Protein 3MVS (pdb70)

CATH classification: 2.60.40.60 (+1 more: 2.60.40.60)

Structure (mmCIF, N/CA/C/O backbone):
data_3MVS
#
_entry.id   3MVS
#
_cell.length_a   38.375
_cell.length_b   64.208
_cell.length_c   47.859
_cell.angle_alpha   90.00
_cell.angle_beta   110.89
_cell.angle_gamma   90.00
#
_symmetry.space_group_name_H-M   'P 1 21 1'
#
loop_
_entity.id
_entity.type
_entity.pdbx_description
1 polymer Cadherin-23
2 non-polymer 'CALCIUM ION'
3 non-polymer 1,2-ETHANEDIOL
4 water water
#
loop_
_atom_site.group_PDB
_atom_site.id
_atom_site.type_symbol
_atom_site.label_atom_id
_atom_site.label_alt_id
_atom_site.label_comp_id
_atom_site.label_asym_id
_atom_site.label_entity_id
_atom_site.label_seq_id
_atom_site.pdbx_PDB_ins_code
_atom_site.Cartn_x
_atom_site.Cartn_y
_atom_site.Cartn_z
_atom_site.occupancy
_atom_site.B_iso_or_equiv
_atom_site.auth_seq_id
_atom_site.auth_comp_id
_atom_site.auth_asym_id
_atom_site.auth_atom_id
_atom_site.pdbx_PDB_model_num
ATOM 1 N N . GLN A 1 1 ? -64.929 35.092 45.292 1.00 22.01 1 GLN A N 1
ATOM 2 C CA . GLN A 1 1 ? -64.169 34.602 44.107 1.00 21.33 1 GLN A CA 1
ATOM 3 C C . GLN A 1 1 ? -63.321 33.391 44.472 1.00 20.12 1 GLN A C 1
ATOM 4 O O . GLN A 1 1 ? -62.413 33.470 45.321 1.00 21.75 1 GLN A O 1
ATOM 10 N N . VAL A 1 2 ? -63.641 32.265 43.835 1.00 18.26 2 VAL A N 1
ATOM 11 C CA A VAL A 1 2 ? -62.839 31.076 44.067 0.50 16.99 2 VAL A CA 1
ATOM 12 C CA B VAL A 1 2 ? -62.893 31.011 43.928 0.50 17.07 2 VAL A CA 1
ATOM 13 C C . VAL A 1 2 ? -61.485 31.202 43.364 1.00 15.89 2 VAL A C 1
ATOM 14 O O . VAL A 1 2 ? -61.270 32.052 42.489 1.00 16.35 2 VAL A O 1
ATOM 21 N N . ASN A 1 3 ? -60.553 30.378 43.812 1.00 13.69 3 ASN A N 1
ATOM 22 C CA . ASN A 1 3 ? -59.195 30.432 43.333 1.00 12.01 3 ASN A CA 1
ATOM 23 C C . ASN A 1 3 ? -59.047 30.262 41.831 1.00 11.33 3 ASN A C 1
ATOM 24 O O . ASN A 1 3 ? -59.712 29.427 41.227 1.00 12.49 3 ASN A O 1
ATOM 29 N N . ARG A 1 4 ? -58.166 31.069 41.253 1.00 10.65 4 ARG A N 1
ATOM 30 C CA . ARG A 1 4 ? -57.626 30.822 39.915 1.00 10.30 4 ARG A CA 1
ATOM 31 C C . ARG A 1 4 ? -56.169 30.445 40.055 1.00 9.88 4 ARG A C 1
ATOM 32 O O . ARG A 1 4 ? -55.457 31.000 40.886 1.00 9.68 4 ARG A O 1
ATOM 40 N N . LEU A 1 5 ? -55.719 29.536 39.209 1.00 10.47 5 LEU A N 1
ATOM 41 C CA . LEU A 1 5 ? -54.308 29.197 39.206 1.00 10.70 5 LEU A CA 1
ATOM 42 C C . LEU A 1 5 ? -53.460 30.295 38.570 1.00 10.06 5 LEU A C 1
ATOM 43 O O . LEU A 1 5 ? -53.935 31.093 37.766 1.00 9.92 5 LEU A O 1
ATOM 48 N N . PRO A 1 6 ? -52.186 30.348 38.940 1.00 9.35 6 PRO A N 1
ATOM 49 C CA . PRO A 1 6 ? -51.296 31.305 38.266 1.00 9.65 6 PRO A CA 1
ATOM 50 C C . PRO A 1 6 ? -51.055 30.915 36.816 1.00 9.36 6 PRO A C 1
ATOM 51 O O . PRO A 1 6 ? -51.280 29.761 36.443 1.00 9.91 6 PRO A O 1
ATOM 55 N N . PHE A 1 7 ? -50.584 31.871 36.016 1.00 9.92 7 PHE A N 1
ATOM 56 C CA . PHE A 1 7 ? -50.164 31.609 34.645 1.00 10.40 7 PHE A CA 1
ATOM 57 C C . PHE A 1 7 ? -48.798 32.248 34.407 1.00 9.00 7 PHE A C 1
ATOM 58 O O . PHE A 1 7 ? -48.518 33.328 34.930 1.00 9.88 7 PHE A O 1
ATOM 66 N N . PHE A 1 8 ? -47.983 31.599 33.582 1.00 9.95 8 PHE A N 1
ATOM 67 C CA . PHE A 1 8 ? -46.703 32.151 33.189 1.00 9.71 8 PHE A CA 1
ATOM 68 C C . PHE A 1 8 ? -46.873 33.223 32.128 1.00 10.06 8 PHE A C 1
ATOM 69 O O . PHE A 1 8 ? -47.824 33.193 31.344 1.00 11.49 8 PHE A O 1
ATOM 77 N N . THR A 1 9 ? -45.935 34.157 32.091 1.00 10.35 9 THR A N 1
ATOM 78 C CA . THR A 1 9 ? -46.014 35.224 31.112 1.00 11.12 9 THR A CA 1
ATOM 79 C C . THR A 1 9 ? -44.810 35.280 30.164 1.00 11.21 9 THR A C 1
ATOM 80 O O . THR A 1 9 ? -44.810 36.100 29.244 1.00 12.55 9 THR A O 1
ATOM 84 N N . ASN A 1 10 ? -43.787 34.446 30.368 1.00 10.40 10 ASN A N 1
ATOM 85 C CA . ASN A 1 10 ? -42.616 34.516 29.477 1.00 9.62 10 ASN A CA 1
ATOM 86 C C . ASN A 1 10 ? -42.912 34.082 28.055 1.00 9.99 10 ASN A C 1
ATOM 87 O O . ASN A 1 10 ? -43.497 33.033 27.819 1.00 10.46 10 ASN A O 1
ATOM 92 N N . HIS A 1 11 ? -42.403 34.852 27.103 1.00 10.80 11 HIS A N 1
ATOM 93 C CA . HIS A 1 11 ? -42.557 34.541 25.695 1.00 11.13 11 HIS A CA 1
ATOM 94 C C . HIS A 1 11 ? -41.976 33.185 25.308 1.00 10.03 11 HIS A C 1
ATOM 95 O O . HIS A 1 11 ? -42.513 32.509 24.414 1.00 11.01 11 HIS A O 1
ATOM 102 N N . PHE A 1 12 ? -40.902 32.770 25.976 1.00 10.37 12 PHE A N 1
ATOM 103 C CA . PHE A 1 12 ? -40.239 31.529 25.612 1.00 10.89 12 PHE A CA 1
ATOM 104 C C . PHE A 1 12 ? -41.098 30.293 25.831 1.00 10.88 12 PHE A C 1
ATOM 105 O O . PHE A 1 12 ? -40.786 29.239 25.282 1.00 12.81 12 PHE A O 1
ATOM 113 N N . PHE A 1 13 ? -42.191 30.397 26.591 1.00 10.57 13 PHE A N 1
ATOM 114 C CA . PHE A 1 13 ? -43.138 29.264 26.674 1.00 11.69 13 PHE A CA 1
ATOM 115 C C . PHE A 1 13 ? -43.869 29.011 25.366 1.00 12.08 13 PHE A C 1
ATOM 116 O O . PHE A 1 13 ? -44.519 27.967 25.238 1.00 15.31 13 PHE A O 1
ATOM 124 N N . ASP A 1 14 ? -43.791 29.949 24.422 1.00 10.16 14 ASP A N 1
ATOM 125 C CA . ASP A 1 14 ? -44.440 29.788 23.115 1.00 10.52 14 ASP A CA 1
ATOM 126 C C . ASP A 1 14 ? -43.456 29.396 22.014 1.00 10.28 14 ASP A C 1
ATOM 127 O O . ASP A 1 14 ? -43.852 28.789 21.026 1.00 11.50 14 ASP A O 1
ATOM 132 N N . THR A 1 15 ? -42.191 29.789 22.175 1.00 10.38 15 THR A N 1
ATOM 133 C CA . THR A 1 15 ? -41.174 29.641 21.143 1.00 10.55 15 THR A CA 1
ATOM 134 C C . THR A 1 15 ? -40.118 28.650 21.627 1.00 9.44 15 THR A C 1
ATOM 135 O O . THR A 1 15 ? -40.303 27.444 21.504 1.00 11.23 15 THR A O 1
ATOM 139 N N . TYR A 1 16 ? -39.037 29.165 22.197 1.00 9.88 16 TYR A N 1
ATOM 140 C CA . TYR A 1 16 ? -37.955 28.360 22.742 1.00 9.75 16 TYR A CA 1
ATOM 141 C C . TYR A 1 16 ? -37.090 29.279 23.582 1.00 9.03 16 TYR A C 1
ATOM 142 O O . TYR A 1 16 ? -37.184 30.495 23.457 1.00 10.13 16 TYR A O 1
ATOM 151 N N . LEU A 1 17 ? -36.218 28.679 24.379 1.00 10.15 17 LEU A N 1
ATOM 152 C CA . LEU A 1 17 ? -35.230 29.404 25.157 1.00 10.82 17 LEU A CA 1
ATOM 153 C C . LEU A 1 17 ? -33.835 28.978 24.679 1.00 10.70 17 LEU A C 1
ATOM 154 O O . LEU A 1 17 ? -33.477 27.805 24.791 1.00 11.49 17 LEU A O 1
ATOM 159 N N . LEU A 1 18 ? -33.082 29.926 24.124 1.00 11.35 18 LEU A N 1
ATOM 160 C CA . LEU A 1 18 ? -31.727 29.661 23.640 1.00 12.12 18 LEU A CA 1
ATOM 161 C C . LEU A 1 18 ? -30.723 30.011 24.742 1.00 11.39 18 LEU A C 1
ATOM 162 O O . LEU A 1 18 ? -30.715 31.132 25.240 1.00 13.16 18 LEU A O 1
ATOM 167 N N . ILE A 1 19 ? -29.885 29.049 25.124 1.00 10.03 19 ILE A N 1
ATOM 168 C CA . ILE A 1 19 ? -28.887 29.255 26.174 1.00 10.41 19 ILE A CA 1
ATOM 169 C C . ILE A 1 19 ? -27.523 28.899 25.607 1.00 9.88 19 ILE A C 1
ATOM 170 O O . ILE A 1 19 ? -27.319 27.765 25.163 1.00 9.52 19 ILE A O 1
ATOM 175 N N . SER A 1 20 ? -26.588 29.844 25.633 1.00 10.35 20 SER A N 1
ATOM 176 C CA . SER A 1 20 ? -25.256 29.560 25.145 1.00 10.94 20 SER A CA 1
ATOM 177 C C . SER A 1 20 ? -24.571 28.512 25.991 1.00 10.20 20 SER A C 1
ATOM 178 O O . SER A 1 20 ? -24.657 28.542 27.234 1.00 10.05 20 SER A O 1
ATOM 181 N N . GLU A 1 21 ? -23.855 27.607 25.339 1.00 9.95 21 GLU A N 1
ATOM 182 C CA . GLU A 1 21 ? -23.137 26.599 26.103 1.00 10.59 21 GLU A CA 1
ATOM 183 C C . GLU A 1 21 ? -22.010 27.168 26.960 1.00 10.93 21 GLU A C 1
ATOM 184 O O . GLU A 1 21 ? -21.525 26.468 27.838 1.00 12.48 21 GLU A O 1
ATOM 190 N N . ASP A 1 22 ? -21.570 28.395 26.700 1.00 11.63 22 ASP A N 1
ATOM 191 C CA . ASP A 1 22 ? -20.553 28.981 27.583 1.00 13.23 22 ASP A CA 1
ATOM 192 C C . ASP A 1 22 ? -21.101 29.645 28.843 1.00 13.17 22 ASP A C 1
ATOM 193 O O . ASP A 1 22 ? -20.346 30.272 29.590 1.00 14.24 22 ASP A O 1
ATOM 198 N N . THR A 1 23 ? -22.400 29.492 29.092 1.00 12.30 23 THR A N 1
ATOM 199 C CA . THR A 1 23 ? -23.004 30.000 30.315 1.00 12.10 23 THR A CA 1
ATOM 200 C C . THR A 1 23 ? -22.338 29.320 31.514 1.00 12.70 23 THR A C 1
ATOM 201 O O . THR A 1 23 ? -22.347 28.108 31.630 1.00 12.86 23 THR A O 1
ATOM 205 N N . PRO A 1 24 ? -21.747 30.111 32.421 1.00 12.66 24 PRO A N 1
ATOM 206 C CA . PRO A 1 24 ? -21.093 29.492 33.563 1.00 13.24 24 PRO A CA 1
ATOM 207 C C . PRO A 1 24 ? -22.075 28.819 34.527 1.00 12.41 24 PRO A C 1
ATOM 208 O O . PRO A 1 24 ? -23.179 29.321 34.763 1.00 12.01 24 PRO A O 1
ATOM 212 N N . VAL A 1 25 ? -21.680 27.679 35.078 1.00 12.23 25 VAL A N 1
ATOM 213 C CA . VAL A 1 25 ? -22.441 27.071 36.170 1.00 12.80 25 VAL A CA 1
ATOM 214 C C . VAL A 1 25 ? -22.568 28.092 37.300 1.00 12.09 25 VAL A C 1
ATOM 215 O O . VAL A 1 25 ? -21.621 28.825 37.611 1.00 12.81 25 VAL A O 1
ATOM 219 N N . GLY A 1 26 ? -23.756 28.151 37.887 1.00 12.06 26 GLY A N 1
ATOM 220 C CA . GLY A 1 26 ? -24.038 29.125 38.920 1.00 12.51 26 GLY A CA 1
ATOM 221 C C . GLY A 1 26 ? -24.657 30.399 38.369 1.00 12.66 26 GLY A C 1
ATOM 222 O O . GLY A 1 26 ? -25.186 31.208 39.140 1.00 14.37 26 GLY A O 1
ATOM 223 N N . SER A 1 27 ? -24.615 30.599 37.047 1.00 11.75 27 SER A N 1
ATOM 224 C CA A SER A 1 27 ? -25.199 31.808 36.488 0.50 12.66 27 SER A CA 1
ATOM 225 C CA B SER A 1 27 ? -25.211 31.769 36.372 0.50 12.15 27 SER A CA 1
ATOM 226 C C . SER A 1 27 ? -26.704 31.651 36.258 1.00 11.32 27 SER A C 1
ATOM 227 O O . SER A 1 27 ? -27.203 30.556 36.026 1.00 11.29 27 SER A O 1
ATOM 232 N N . SER A 1 28 ? -27.415 32.765 36.335 1.00 11.08 28 SER A N 1
ATOM 233 C CA . SER A 1 28 ? -28.828 32.740 36.019 1.00 11.13 28 SER A CA 1
ATOM 234 C C . SER A 1 28 ? -28.998 32.713 34.507 1.00 11.04 28 SER A C 1
ATOM 235 O O . SER A 1 28 ? -28.227 33.332 33.758 1.00 13.48 28 SER A O 1
ATOM 238 N N . VAL A 1 29 ? -30.015 31.987 34.069 1.00 10.64 29 VAL A N 1
ATOM 239 C CA A VAL A 1 29 ? -30.372 31.805 32.673 0.50 11.69 29 VAL A CA 1
ATOM 240 C CA B VAL A 1 29 ? -30.314 31.913 32.642 0.50 11.14 29 VAL A CA 1
ATOM 241 C C . VAL A 1 29 ? -31.566 32.702 32.286 1.00 11.07 29 VAL A C 1
ATOM 242 O O . VAL A 1 29 ? -31.661 33.191 31.164 1.00 13.64 29 VAL A O 1
ATOM 249 N N . THR A 1 30 ? -32.500 32.866 33.226 1.00 9.63 30 THR A N 1
ATOM 250 C CA . THR A 1 30 ? -33.692 33.674 32.998 1.00 9.45 30 THR A CA 1
ATOM 251 C C . THR A 1 30 ? -34.408 33.797 34.321 1.00 8.25 30 THR A C 1
ATOM 252 O O . THR A 1 30 ? -33.940 33.273 35.329 1.00 8.36 30 THR A O 1
ATOM 256 N N . GLN A 1 31 ? -35.539 34.484 34.313 1.00 7.89 31 GLN A N 1
ATOM 257 C CA . GLN A 1 31 ? -36.453 34.468 35.436 1.00 7.78 31 GLN A CA 1
ATOM 258 C C . GLN A 1 31 ? -37.842 34.077 34.920 1.00 7.89 31 GLN A C 1
ATOM 259 O O . GLN A 1 31 ? -38.380 34.718 34.011 1.00 7.89 31 GLN A O 1
ATOM 265 N N . LEU A 1 32 ? -38.415 33.029 35.500 1.00 7.70 32 LEU A N 1
ATOM 266 C CA . LEU A 1 32 ? -39.824 32.690 35.256 1.00 8.20 32 LEU A CA 1
ATOM 267 C C . LEU A 1 32 ? -40.687 33.792 35.824 1.00 8.52 32 LEU A C 1
ATOM 268 O O . LEU A 1 32 ? -40.443 34.271 36.936 1.00 9.05 32 LEU A O 1
ATOM 273 N N . LEU A 1 33 ? -41.690 34.188 35.053 1.00 8.58 33 LEU A N 1
ATOM 274 C CA . LEU A 1 33 ? -42.573 35.296 35.428 1.00 9.29 33 LEU A CA 1
ATOM 275 C C . LEU A 1 33 ? -43.988 34.791 35.380 1.00 9.18 33 LEU A C 1
ATOM 276 O O . LEU A 1 33 ? -44.366 34.072 34.452 1.00 9.97 33 LEU A O 1
ATOM 281 N N . ALA A 1 34 ? -44.774 35.128 36.396 1.00 9.41 34 ALA A N 1
ATOM 282 C CA . ALA A 1 34 ? -46.141 34.638 36.461 1.00 9.89 34 ALA A CA 1
ATOM 283 C C . ALA A 1 34 ? -47.047 35.659 37.119 1.00 9.58 34 ALA A C 1
ATOM 284 O O . ALA A 1 34 ? -46.588 36.510 37.865 1.00 11.65 34 ALA A O 1
ATOM 286 N N . ARG A 1 35 ? -48.339 35.526 36.834 1.00 10.33 35 ARG A N 1
ATOM 287 C CA . ARG A 1 35 ? -49.384 36.373 37.406 1.00 10.09 35 ARG A CA 1
ATOM 288 C C . ARG A 1 35 ? -50.455 35.453 38.014 1.00 10.01 35 ARG A C 1
ATOM 289 O O . ARG A 1 35 ? -50.846 34.449 37.412 1.00 10.53 35 ARG A O 1
ATOM 297 N N . ASP A 1 36 ? -50.933 35.815 39.193 1.00 9.69 36 ASP A N 1
ATOM 298 C CA . ASP A 1 36 ? -52.041 35.135 39.839 1.00 9.59 36 ASP A CA 1
ATOM 299 C C . ASP A 1 36 ? -53.088 36.192 40.133 1.00 9.70 36 ASP A C 1
ATOM 300 O O . ASP A 1 36 ? -52.837 37.135 40.876 1.00 10.18 36 ASP A O 1
ATOM 305 N N . MET A 1 37 ? -54.263 36.007 39.558 1.00 10.57 37 MET A N 1
ATOM 306 C CA . MET A 1 37 ? -55.307 37.034 39.640 1.00 11.00 37 MET A CA 1
ATOM 307 C C . MET A 1 37 ? -55.911 37.198 41.036 1.00 11.06 37 MET A C 1
ATOM 308 O O . MET A 1 37 ? -56.603 38.185 41.272 1.00 12.70 37 MET A O 1
ATOM 313 N N . ASP A 1 38 ? -55.648 36.253 41.940 1.00 10.87 38 ASP A N 1
ATOM 314 C CA . ASP A 1 38 ? -56.029 36.416 43.336 1.00 11.50 38 ASP A CA 1
ATOM 315 C C . ASP A 1 38 ? -54.937 37.148 44.136 1.00 10.34 38 ASP A C 1
ATOM 316 O O . ASP A 1 38 ? -55.085 37.363 45.336 1.00 12.01 38 ASP A O 1
ATOM 321 N N . ASN A 1 39 ? -53.817 37.484 43.480 1.00 10.66 39 ASN A N 1
ATOM 322 C CA . ASN A 1 39 ? -52.655 38.076 44.154 1.00 11.18 39 ASN A CA 1
ATOM 323 C C . ASN A 1 39 ? -52.003 37.157 45.181 1.00 10.93 39 ASN A C 1
ATOM 324 O O . ASN A 1 39 ? -51.388 37.623 46.151 1.00 12.20 39 ASN A O 1
ATOM 329 N N . ASP A 1 40 ? -52.123 35.850 44.957 1.00 10.62 40 ASP A N 1
ATOM 330 C CA . ASP A 1 40 ? -51.538 34.883 45.859 1.00 9.98 40 ASP A CA 1
ATOM 331 C C . ASP A 1 40 ? -50.019 34.907 45.768 1.00 9.64 40 ASP A C 1
ATOM 332 O O . ASP A 1 40 ? -49.465 35.038 44.678 1.00 10.41 40 ASP A O 1
ATOM 337 N N . PRO A 1 41 ? -49.334 34.650 46.891 1.00 10.30 41 PRO A N 1
ATOM 338 C CA . PRO A 1 41 ? -47.900 34.349 46.833 1.00 10.53 41 PRO A CA 1
ATOM 339 C C . PRO A 1 41 ? -47.640 33.063 46.043 1.00 9.00 41 PRO A C 1
ATOM 340 O O . PRO A 1 41 ? -48.414 32.102 46.103 1.00 10.04 41 PRO A O 1
ATOM 344 N N . LEU A 1 42 ? -46.538 33.071 45.308 1.00 8.70 42 LEU A N 1
ATOM 345 C CA . LEU A 1 42 ? -46.240 32.010 44.347 1.00 8.53 42 LEU A CA 1
ATOM 346 C C . LEU A 1 42 ? -44.987 31.248 44.693 1.00 7.91 42 LEU A C 1
ATOM 347 O O . LEU A 1 42 ? -44.078 31.781 45.341 1.00 9.57 42 LEU A O 1
ATOM 352 N N . VAL A 1 43 ? -44.931 30.001 44.247 1.00 7.32 43 VAL A N 1
ATOM 353 C CA . VAL A 1 43 ? -43.741 29.162 44.382 1.00 7.54 43 VAL A CA 1
ATOM 354 C C . VAL A 1 43 ? -43.420 28.639 42.992 1.00 6.67 43 VAL A C 1
ATOM 355 O O . VAL A 1 43 ? -44.295 28.077 42.319 1.00 7.05 43 VAL A O 1
ATOM 359 N N . PHE A 1 44 ? -42.168 28.800 42.569 1.00 7.04 44 PHE A N 1
ATOM 360 C CA . PHE A 1 44 ? -41.723 28.357 41.234 1.00 7.24 44 PHE A CA 1
ATOM 361 C C . PHE A 1 44 ? -40.862 27.120 41.357 1.00 7.34 44 PHE A C 1
ATOM 362 O O . PHE A 1 44 ? -40.126 26.963 42.338 1.00 7.88 44 PHE A O 1
ATOM 370 N N . GLY A 1 45 ? -40.901 26.272 40.331 1.00 7.58 45 GLY A N 1
ATOM 371 C CA . GLY A 1 45 ? -40.105 25.058 40.361 1.00 7.97 45 GLY A CA 1
ATOM 372 C C . GLY A 1 45 ? -39.796 24.503 38.987 1.00 7.86 45 GLY A C 1
ATOM 373 O O . GLY A 1 45 ? -40.111 25.115 37.951 1.00 8.60 45 GLY A O 1
ATOM 374 N N . VAL A 1 46 ? -39.127 23.362 38.989 1.00 9.90 46 VAL A N 1
ATOM 375 C CA . VAL A 1 46 ? -38.796 22.672 37.759 1.00 11.13 46 VAL A CA 1
ATOM 376 C C . VAL A 1 46 ? -39.236 21.230 37.917 1.00 12.54 46 VAL A C 1
ATOM 377 O O . VAL A 1 46 ? -39.024 20.619 38.970 1.00 13.52 46 VAL A O 1
ATOM 381 N N . SER A 1 47 ? -39.854 20.677 36.874 1.00 14.01 47 SER A N 1
ATOM 382 C CA . SER A 1 47 ? -40.521 19.378 36.969 1.00 16.14 47 SER A CA 1
ATOM 383 C C . SER A 1 47 ? -39.836 18.456 35.992 1.00 17.60 47 SER A C 1
ATOM 384 O O . SER A 1 47 ? -39.767 18.740 34.792 1.00 18.25 47 SER A O 1
ATOM 387 N N . GLY A 1 48 ? -39.298 17.356 36.512 1.00 18.92 48 GLY A N 1
ATOM 388 C CA . GLY A 1 48 ? -38.664 16.341 35.668 1.00 21.30 48 GLY A CA 1
ATOM 389 C C . GLY A 1 48 ? -37.212 16.119 36.036 1.00 22.58 48 GLY A C 1
ATOM 390 O O . GLY A 1 48 ? -36.502 17.064 36.386 1.00 22.78 48 GLY A O 1
ATOM 391 N N . GLU A 1 49 ? -36.778 14.863 35.931 1.00 24.25 49 GLU A N 1
ATOM 392 C CA . GLU A 1 49 ? -35.476 14.399 36.428 1.00 25.48 49 GLU A CA 1
ATOM 393 C C . GLU A 1 49 ? -34.272 15.041 35.743 1.00 25.58 49 GLU A C 1
ATOM 394 O O . GLU A 1 49 ? -33.399 15.617 36.413 1.00 26.36 49 GLU A O 1
ATOM 397 N N . GLU A 1 50 ? -34.239 14.944 34.415 1.00 25.85 50 GLU A N 1
ATOM 398 C CA . GLU A 1 50 ? -33.137 15.458 33.616 1.00 25.28 50 GLU A CA 1
ATOM 399 C C . GLU A 1 50 ? -33.062 16.975 33.726 1.00 24.58 50 GLU A C 1
ATOM 400 O O . GLU A 1 50 ? -31.979 17.537 33.914 1.00 25.52 50 GLU A O 1
ATOM 402 N N . ALA A 1 51 ? -34.224 17.625 33.619 1.00 23.34 51 ALA A N 1
ATOM 403 C CA . ALA A 1 51 ? -34.343 19.083 33.731 1.00 21.79 51 ALA A CA 1
ATOM 404 C C . ALA A 1 51 ? -33.795 19.598 35.053 1.00 20.86 51 ALA A C 1
ATOM 405 O O . ALA A 1 51 ? -33.127 20.641 35.116 1.00 19.95 51 ALA A O 1
ATOM 407 N N . SER A 1 52 ? -34.089 18.867 36.122 1.00 20.49 52 SER A N 1
ATOM 408 C CA . SER A 1 52 ? -33.651 19.262 37.450 1.00 21.47 52 SER A CA 1
ATOM 409 C C . SER A 1 52 ? -32.151 19.045 37.662 1.00 21.13 52 SER A C 1
ATOM 410 O O . SER A 1 52 ? -31.546 19.685 38.531 1.00 21.97 52 SER A O 1
ATOM 413 N N . ARG A 1 53 ? -31.564 18.168 36.856 1.00 21.07 53 ARG A N 1
ATOM 414 C CA . ARG A 1 53 ? -30.125 17.959 36.859 1.00 20.55 53 ARG A CA 1
ATOM 415 C C . ARG A 1 53 ? -29.394 19.186 36.304 1.00 18.80 53 ARG A C 1
ATOM 416 O O . ARG A 1 53 ? -28.316 19.529 36.788 1.00 19.00 53 ARG A O 1
ATOM 419 N N . PHE A 1 54 ? -29.987 19.863 35.321 1.00 17.39 54 PHE A N 1
ATOM 420 C CA . PHE A 1 54 ? -29.325 21.021 34.720 1.00 15.79 54 PHE A CA 1
ATOM 421 C C . PHE A 1 54 ? -29.743 22.374 35.272 1.00 13.67 54 PHE A C 1
ATOM 422 O O . PHE A 1 54 ? -28.938 23.316 35.275 1.00 13.07 54 PHE A O 1
ATOM 430 N N . PHE A 1 55 ? -30.986 22.468 35.744 1.00 12.05 55 PHE A N 1
ATOM 431 C CA . PHE A 1 55 ? -31.532 23.740 36.185 1.00 11.91 55 PHE A CA 1
ATOM 432 C C . PHE A 1 55 ? -32.029 23.660 37.593 1.00 11.77 55 PHE A C 1
ATOM 433 O O . PHE A 1 55 ? -32.670 22.676 37.986 1.00 13.90 55 PHE A O 1
ATOM 441 N N . ALA A 1 56 ? -31.732 24.720 38.337 1.00 11.69 56 ALA A N 1
ATOM 442 C CA . ALA A 1 56 ? -32.320 24.973 39.642 1.00 11.94 56 ALA A CA 1
ATOM 443 C C . ALA A 1 56 ? -33.218 26.189 39.514 1.00 11.04 56 ALA A C 1
ATOM 444 O O . ALA A 1 56 ? -32.951 27.096 38.718 1.00 12.48 56 ALA A O 1
ATOM 446 N N . VAL A 1 57 ? -34.290 26.211 40.287 1.00 9.50 57 VAL A N 1
ATOM 447 C CA . VAL A 1 57 ? -35.186 27.351 40.272 1.00 9.00 57 VAL A CA 1
ATOM 448 C C . VAL A 1 57 ? -35.345 27.879 41.685 1.00 8.66 57 VAL A C 1
ATOM 449 O O . VAL A 1 57 ? -35.666 27.112 42.602 1.00 9.29 57 VAL A O 1
ATOM 453 N N . GLU A 1 58 ? -35.095 29.168 41.878 1.00 8.63 58 GLU A N 1
ATOM 454 C CA . GLU A 1 58 ? -35.313 29.794 43.172 1.00 9.51 58 GLU A CA 1
ATOM 455 C C . GLU A 1 58 ? -36.813 29.794 43.444 1.00 8.33 58 GLU A C 1
ATOM 456 O O . GLU A 1 58 ? -37.573 30.400 42.690 1.00 9.11 58 GLU A O 1
ATOM 462 N N . PRO A 1 59 ? -37.263 29.144 44.528 1.00 8.06 59 PRO A N 1
ATOM 463 C CA . PRO A 1 59 ? -38.716 28.981 44.660 1.00 8.76 59 PRO A CA 1
ATOM 464 C C . PRO A 1 59 ? -39.500 30.277 44.830 1.00 7.89 59 PRO A C 1
ATOM 465 O O . PRO A 1 59 ? -40.629 30.394 44.342 1.00 8.57 59 PRO A O 1
ATOM 469 N N . ASP A 1 60 ? -38.909 31.239 45.509 1.00 8.08 60 ASP A N 1
ATOM 470 C CA A ASP A 1 60 ? -39.554 32.507 45.821 0.50 8.60 60 ASP A CA 1
ATOM 471 C CA B ASP A 1 60 ? -39.609 32.481 45.791 0.50 8.27 60 ASP A CA 1
ATOM 472 C C . ASP A 1 60 ? -39.564 33.538 44.686 1.00 8.05 60 ASP A C 1
ATOM 473 O O . ASP A 1 60 ? -40.281 34.545 44.755 1.00 9.09 60 ASP A O 1
ATOM 482 N N . THR A 1 61 ? -38.734 33.311 43.669 1.00 8.05 61 THR A N 1
ATOM 483 C CA A THR A 1 61 ? -38.589 34.297 42.591 0.50 7.54 61 THR A CA 1
ATOM 484 C CA B THR A 1 61 ? -38.534 34.293 42.627 0.50 9.16 61 THR A CA 1
ATOM 485 C C . THR A 1 61 ? -38.751 33.758 41.196 1.00 7.91 61 THR A C 1
ATOM 486 O O . THR A 1 61 ? -39.105 34.508 40.296 1.00 8.96 61 THR A O 1
ATOM 493 N N . GLY A 1 62 ? -38.489 32.478 40.982 1.00 7.28 62 GLY A N 1
ATOM 494 C CA . GLY A 1 62 ? -38.497 31.969 39.614 1.00 7.93 62 GLY A CA 1
ATOM 495 C C . GLY A 1 62 ? -37.203 32.166 38.852 1.00 6.95 62 GLY A C 1
ATOM 496 O O . GLY A 1 62 ? -37.146 31.817 37.679 1.00 7.86 62 GLY A O 1
ATOM 497 N N . VAL A 1 63 ? -36.161 32.707 39.489 1.00 7.30 63 VAL A N 1
ATOM 498 C CA . VAL A 1 63 ? -34.871 32.781 38.806 1.00 7.76 63 VAL A CA 1
ATOM 499 C C . VAL A 1 63 ? -34.368 31.355 38.566 1.00 7.52 63 VAL A C 1
ATOM 500 O O . VAL A 1 63 ? -34.379 30.519 39.462 1.00 7.87 63 VAL A O 1
ATOM 504 N N . VAL A 1 64 ? -33.953 31.102 37.334 1.00 8.11 64 VAL A N 1
ATOM 505 C CA . VAL A 1 64 ? -33.478 29.800 36.890 1.00 8.85 64 VAL A CA 1
ATOM 506 C C . VAL A 1 64 ? -31.965 29.901 36.783 1.00 9.00 64 VAL A C 1
ATOM 507 O O . VAL A 1 64 ? -31.452 30.797 36.100 1.00 9.91 64 VAL A O 1
ATOM 511 N N . TRP A 1 65 ? -31.262 28.984 37.430 1.00 10.40 65 TRP A N 1
ATOM 512 C CA . TRP A 1 65 ? -29.845 28.989 37.275 1.00 11.22 65 TRP A CA 1
ATOM 513 C C . TRP A 1 65 ? -29.285 27.639 36.917 1.00 9.87 65 TRP A C 1
ATOM 514 O O . TRP A 1 65 ? -29.923 26.592 37.076 1.00 10.71 65 TRP A O 1
ATOM 525 N N . LEU A 1 66 ? -28.103 27.711 36.326 1.00 10.06 66 LEU A N 1
ATOM 526 C CA . LEU A 1 66 ? -27.480 26.548 35.747 1.00 10.91 66 LEU A CA 1
ATOM 527 C C . LEU A 1 66 ? -26.688 25.754 36.784 1.00 11.53 66 LEU A C 1
ATOM 528 O O . LEU A 1 66 ? -25.786 26.298 37.402 1.00 12.49 66 LEU A O 1
ATOM 533 N N . ARG A 1 67 ? -27.014 24.470 36.935 1.00 12.72 67 ARG A N 1
ATOM 534 C CA . ARG A 1 67 ? -26.363 23.589 37.926 1.00 14.66 67 ARG A CA 1
ATOM 535 C C . ARG A 1 67 ? -25.189 22.781 37.382 1.00 15.03 67 ARG A C 1
ATOM 536 O O . ARG A 1 67 ? -24.322 22.343 38.148 1.00 16.66 67 ARG A O 1
ATOM 541 N N . GLN A 1 68 ? -25.219 22.503 36.083 1.00 15.97 68 GLN A N 1
ATOM 542 C CA . GLN A 1 68 ? -24.245 21.631 35.405 1.00 17.11 68 GLN A CA 1
ATOM 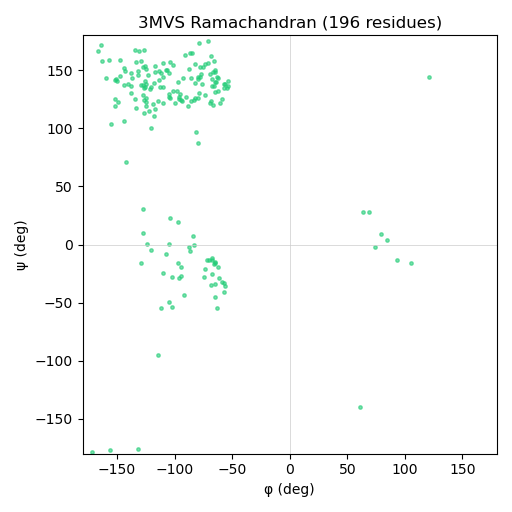543 C C . GLN A 1 68 ? -23.993 22.238 34.034 1.00 16.38 68 GLN A C 1
ATOM 544 O O . GLN A 1 68 ? -24.886 22.882 33.496 1.00 14.94 68 GLN A O 1
ATOM 550 N N . PRO A 1 69 ? -22.782 22.072 33.466 1.00 16.63 69 PRO A N 1
ATOM 551 C CA . PRO A 1 69 ? -22.493 22.684 32.171 1.00 16.66 69 PRO A CA 1
ATOM 552 C C . PRO A 1 69 ? -23.380 22.157 31.066 1.00 15.28 69 PRO A C 1
ATOM 553 O O . PRO A 1 69 ? -23.714 20.962 31.028 1.00 16.32 69 PRO A O 1
ATOM 557 N N . LEU A 1 70 ? -23.750 23.050 30.166 1.00 14.12 70 LEU A N 1
ATOM 558 C CA . LEU A 1 70 ? -24.368 22.642 28.915 1.00 13.93 70 LEU A CA 1
ATOM 559 C C . LEU A 1 70 ? -23.252 22.368 27.931 1.00 14.19 70 LEU A C 1
ATOM 560 O O . LEU A 1 70 ? -22.167 22.937 28.046 1.00 15.97 70 LEU A O 1
ATOM 565 N N . ASP A 1 71 ? -23.493 21.472 26.988 1.00 13.16 71 ASP A N 1
ATOM 566 C CA . ASP A 1 71 ? -22.470 21.160 25.998 1.00 13.41 71 ASP A CA 1
ATOM 567 C C . ASP A 1 71 ? -23.158 20.901 24.690 1.00 12.50 71 ASP A C 1
ATOM 568 O O . ASP A 1 71 ? -23.784 19.860 24.513 1.00 13.34 71 ASP A O 1
ATOM 573 N N . ARG A 1 72 ? -23.041 21.852 23.769 1.00 11.84 72 ARG A N 1
ATOM 574 C CA . ARG A 1 72 ? -23.662 21.741 22.455 1.00 12.18 72 ARG A CA 1
ATOM 575 C C . ARG A 1 72 ? -23.208 20.487 21.720 1.00 12.30 72 ARG A C 1
ATOM 576 O O . ARG A 1 72 ? -23.983 19.870 20.984 1.00 13.52 72 ARG A O 1
ATOM 584 N N . GLU A 1 73 ? -21.960 20.103 21.956 1.00 12.68 73 GLU A N 1
ATOM 585 C CA . GLU A 1 73 ? -21.371 18.914 21.314 1.00 13.82 73 GLU A CA 1
ATOM 586 C C . GLU A 1 73 ? -21.914 17.580 21.835 1.00 14.57 73 GLU A C 1
ATOM 587 O O . GLU A 1 73 ? -21.662 16.532 21.227 1.00 16.85 73 GLU A O 1
ATOM 593 N N . THR A 1 74 ? -22.628 17.610 22.961 1.00 15.32 74 THR A N 1
ATOM 594 C CA . THR A 1 74 ? -23.238 16.406 23.546 1.00 16.54 74 THR A CA 1
ATOM 595 C C . THR A 1 74 ? -24.743 16.390 23.300 1.00 15.59 74 THR A C 1
ATOM 596 O O . THR A 1 74 ? -25.291 15.380 22.847 1.00 16.48 74 THR A O 1
ATOM 600 N N . LYS A 1 75 ? -25.408 17.503 23.603 1.00 15.51 75 LYS A N 1
ATOM 601 C CA . LYS A 1 75 ? -26.851 17.586 23.458 1.00 15.46 75 LYS A CA 1
ATOM 602 C C . LYS A 1 75 ? -27.209 19.035 23.193 1.00 14.38 75 LYS A C 1
ATOM 603 O O . LYS A 1 75 ? -26.931 19.911 24.013 1.00 15.38 75 LYS A O 1
ATOM 606 N N . SER A 1 76 ? -27.823 19.299 22.046 1.00 13.62 76 SER A N 1
ATOM 607 C CA . SER A 1 76 ? -28.066 20.678 21.631 1.00 14.22 76 SER A CA 1
ATOM 608 C C . SER A 1 76 ? -29.522 21.123 21.719 1.00 13.56 76 SER A C 1
ATOM 609 O O . SER A 1 76 ? -29.809 22.292 21.502 1.00 13.40 76 SER A O 1
ATOM 612 N N . GLU A 1 77 ? -30.436 20.200 22.000 1.00 14.02 77 GLU A N 1
ATOM 613 C CA . GLU A 1 77 ? -31.829 20.573 22.194 1.00 15.09 77 GLU A CA 1
ATOM 614 C C . GLU A 1 77 ? -32.468 19.588 23.136 1.00 14.27 77 GLU A C 1
ATOM 615 O O . GLU A 1 77 ? -32.172 18.388 23.080 1.00 15.19 77 GLU A O 1
ATOM 621 N N . PHE A 1 78 ? -33.345 20.091 24.003 1.00 13.78 78 PHE A N 1
ATOM 622 C CA . PHE A 1 78 ? -34.119 19.230 24.887 1.00 13.50 78 PHE A CA 1
ATOM 623 C C . PHE A 1 78 ? -35.288 20.010 25.447 1.00 12.96 78 PHE A C 1
ATOM 624 O O . PHE A 1 78 ? -35.385 21.206 25.251 1.00 13.48 78 PHE A O 1
ATOM 632 N N . THR A 1 79 ? -36.181 19.324 26.137 1.00 13.54 79 THR A N 1
ATOM 633 C CA A THR A 1 79 ? -37.364 19.939 26.706 0.50 13.57 79 THR A CA 1
ATOM 634 C CA B THR A 1 79 ? -37.349 19.975 26.704 0.50 13.75 79 THR A CA 1
ATOM 635 C C . THR A 1 79 ? -37.266 19.908 28.223 1.00 13.35 79 THR A C 1
ATOM 636 O O . THR A 1 79 ? -36.704 18.964 28.794 1.00 14.07 79 THR A O 1
ATOM 643 N N . VAL A 1 80 ? -37.789 20.939 28.868 1.00 12.73 80 VAL A N 1
ATOM 644 C CA . VAL A 1 80 ? -37.931 20.924 30.311 1.00 12.90 80 VAL A CA 1
ATOM 645 C C . VAL A 1 80 ? -39.369 21.355 30.633 1.00 11.78 80 VAL A C 1
ATOM 646 O O . VAL A 1 80 ? -40.097 21.839 29.771 1.00 13.31 80 VAL A O 1
ATOM 650 N N . GLU A 1 81 ? -39.784 21.144 31.865 1.00 10.69 81 GLU A N 1
ATOM 651 C CA . GLU A 1 81 ? -41.045 21.687 32.356 1.00 11.49 81 GLU A CA 1
ATOM 652 C C . GLU A 1 81 ? -40.761 22.565 33.560 1.00 10.46 81 GLU A C 1
ATOM 653 O O . GLU A 1 81 ? -39.974 22.182 34.439 1.00 12.79 81 GLU A O 1
ATOM 659 N N . PHE A 1 82 ? -41.373 23.738 33.572 1.00 9.56 82 PHE A N 1
ATOM 660 C CA . PHE A 1 82 ? -41.328 24.612 34.733 1.00 8.61 82 PHE A CA 1
ATOM 661 C C . PHE A 1 82 ? -42.692 24.657 35.387 1.00 8.64 82 PHE A C 1
ATOM 662 O O . PHE A 1 82 ? -43.715 24.417 34.738 1.00 9.47 82 PHE A O 1
ATOM 670 N N . SER A 1 83 ? -42.701 24.977 36.677 1.00 8.59 83 SER A N 1
ATOM 671 C CA . SER A 1 83 ? -43.918 24.993 37.460 1.00 8.82 83 SER A CA 1
ATOM 672 C C . SER A 1 83 ? -44.123 26.299 38.197 1.00 7.67 83 SER A C 1
ATOM 673 O O . SER A 1 83 ? -43.168 27.002 38.563 1.00 7.72 83 SER A O 1
ATOM 676 N N . VAL A 1 84 ? -45.393 26.611 38.438 1.00 7.84 84 VAL A N 1
ATOM 677 C CA . VAL A 1 84 ? -45.729 27.690 39.345 1.00 7.79 84 VAL A CA 1
ATOM 678 C C . VAL A 1 84 ? -46.988 27.321 40.118 1.00 7.32 84 VAL A C 1
ATOM 679 O O . VAL A 1 84 ? -47.930 26.727 39.570 1.00 7.94 84 VAL A O 1
ATOM 683 N N . SER A 1 85 ? -46.964 27.614 41.414 1.00 6.93 85 SER A N 1
ATOM 684 C CA . SER A 1 85 ? -48.050 27.277 42.324 1.00 7.50 85 SER A CA 1
ATOM 685 C C . SER A 1 85 ? -48.421 28.488 43.155 1.00 7.01 85 SER A C 1
ATOM 686 O O . SER A 1 85 ? -47.571 29.306 43.491 1.00 7.89 85 SER A O 1
ATOM 689 N N . ASP A 1 86 ? -49.695 28.562 43.520 1.00 7.40 86 ASP A N 1
ATOM 690 C CA . ASP A 1 86 ? -50.196 29.559 44.456 1.00 7.49 86 ASP A CA 1
ATOM 691 C C . ASP A 1 86 ? -50.469 28.992 45.850 1.00 7.21 86 ASP A C 1
ATOM 692 O O . ASP A 1 86 ? -51.278 29.543 46.600 1.00 8.15 86 ASP A O 1
ATOM 697 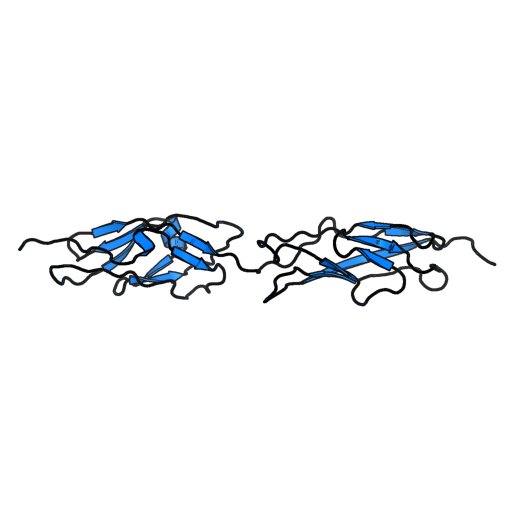N N . HIS A 1 87 ? -49.817 27.872 46.171 1.00 7.49 87 HIS A N 1
ATOM 698 C CA . HIS A 1 87 ? -50.013 27.123 47.447 1.00 7.48 87 HIS A CA 1
ATOM 699 C C . HIS A 1 87 ? -51.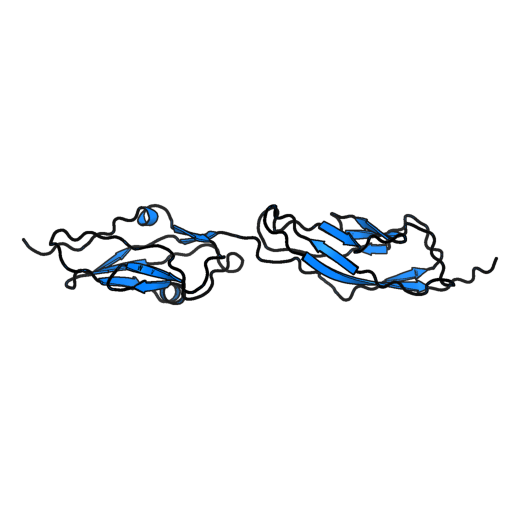313 26.334 47.521 1.00 7.58 87 HIS A C 1
ATOM 700 O O . HIS A 1 87 ? -51.546 25.628 48.488 1.00 8.06 87 HIS A O 1
ATOM 707 N N . GLN A 1 88 ? -52.128 26.428 46.486 1.00 8.21 88 GLN A N 1
ATOM 708 C CA . GLN A 1 88 ? -53.385 25.682 46.388 1.00 7.86 88 GLN A CA 1
ATOM 709 C C . GLN A 1 88 ? -53.299 24.633 45.292 1.00 7.63 88 GLN A C 1
ATOM 710 O O . GLN A 1 88 ? -53.547 23.450 45.536 1.00 9.31 88 GLN A O 1
ATOM 716 N N . GLY A 1 89 ? -52.946 25.076 44.085 1.00 8.88 89 GLY A N 1
ATOM 717 C CA . GLY A 1 89 ? -52.683 24.192 42.964 1.00 9.07 89 GLY A CA 1
ATOM 718 C C . GLY A 1 89 ? -51.389 24.561 42.292 1.00 8.77 89 GLY A C 1
ATOM 719 O O . GLY A 1 89 ? -50.669 25.459 42.729 1.00 9.20 89 GLY 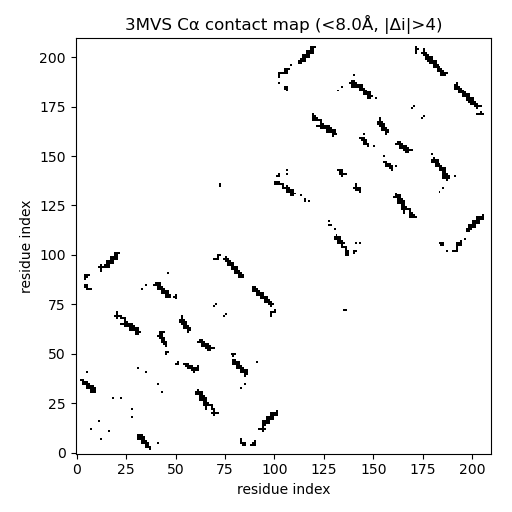A O 1
ATOM 720 N N . VAL A 1 90 ? -51.103 23.859 41.206 1.00 9.12 90 VAL A N 1
ATOM 721 C CA . VAL A 1 90 ? -49.838 24.019 40.508 1.00 9.16 90 VAL A CA 1
ATOM 722 C C . VAL A 1 90 ? -50.053 23.736 39.041 1.00 9.36 90 VAL A C 1
ATOM 723 O O . VAL A 1 90 ? -50.818 22.850 38.679 1.00 10.62 90 VAL A O 1
ATOM 727 N N . ILE A 1 91 ? -49.398 24.527 38.198 1.00 9.00 91 ILE A N 1
ATOM 728 C CA . ILE A 1 91 ? -49.339 24.265 36.765 1.00 10.28 91 ILE A CA 1
ATOM 729 C C . ILE A 1 91 ? -47.912 23.925 36.370 1.00 9.38 91 ILE A C 1
ATOM 730 O O . ILE A 1 91 ? -46.946 24.410 36.986 1.00 9.44 91 ILE A O 1
ATOM 735 N N . THR A 1 92 ? -47.790 23.090 35.339 1.00 10.03 92 THR A N 1
ATOM 736 C CA . THR A 1 92 ? -46.485 22.825 34.734 1.00 11.24 92 THR A CA 1
ATOM 737 C C . THR A 1 92 ? -46.581 23.095 33.244 1.00 11.03 92 THR A C 1
ATOM 738 O O . THR A 1 92 ? -47.599 22.766 32.637 1.00 12.05 92 THR A O 1
ATOM 742 N N . ARG A 1 93 ? -45.546 23.687 32.654 1.00 10.33 93 ARG A N 1
ATOM 743 C CA . ARG A 1 93 ? -45.550 24.046 31.228 1.00 10.38 93 ARG A CA 1
ATOM 744 C C . ARG A 1 93 ? -44.189 23.770 30.633 1.00 10.49 93 ARG A C 1
ATOM 745 O O . ARG A 1 93 ? -43.152 24.018 31.249 1.00 10.17 93 ARG A O 1
ATOM 753 N N . LYS A 1 94 ? -44.212 23.202 29.427 1.00 10.78 94 LYS A N 1
ATOM 754 C CA . LYS A 1 94 ? -42.994 22.842 28.721 1.00 11.35 94 LYS A CA 1
ATOM 755 C C . LYS A 1 94 ? -42.306 24.004 28.025 1.00 10.99 94 LYS A C 1
ATOM 756 O O . LYS A 1 94 ? -42.949 24.927 27.505 1.00 12.60 94 LYS A O 1
ATOM 759 N N . VAL A 1 95 ? -40.978 23.952 28.039 1.00 10.63 95 VAL A N 1
ATOM 760 C CA A VAL A 1 95 ? -40.115 24.886 27.308 0.25 9.65 95 VAL A CA 1
ATOM 761 C CA B VAL A 1 95 ? -40.184 24.866 27.225 0.25 10.24 95 VAL A CA 1
ATOM 762 C CA C VAL A 1 95 ? -40.174 24.868 27.246 0.50 10.70 95 VAL A CA 1
ATOM 763 C C . VAL A 1 95 ? -39.154 24.083 26.442 1.00 9.93 95 VAL A C 1
ATOM 764 O O . VAL A 1 95 ? -38.521 23.141 26.956 1.00 10.84 95 VAL A O 1
ATOM 774 N N . ASN A 1 96 ? -39.020 24.468 25.176 1.00 9.47 96 ASN A N 1
ATOM 775 C CA . ASN A 1 96 ? -38.006 23.913 24.297 1.00 10.06 96 ASN A CA 1
ATOM 776 C C . ASN A 1 96 ? -36.715 24.675 24.580 1.00 9.54 96 ASN A C 1
ATOM 777 O O . ASN A 1 96 ? -36.685 25.909 24.466 1.00 10.67 96 ASN A O 1
ATOM 782 N N . ILE A 1 97 ? -35.663 23.937 24.911 1.00 10.20 97 ILE A N 1
ATOM 783 C CA . ILE A 1 97 ? -34.349 24.528 25.123 1.00 10.84 97 ILE A CA 1
ATOM 784 C C . ILE A 1 97 ? -33.461 24.218 23.933 1.00 9.79 97 ILE A C 1
ATOM 785 O O . ILE A 1 97 ? -33.348 23.059 23.516 1.00 10.77 97 ILE A O 1
ATOM 790 N N . GLN A 1 98 ? -32.834 25.251 23.384 1.00 10.40 98 GLN A N 1
ATOM 791 C CA . GLN A 1 98 ? -31.741 25.020 22.451 1.00 10.21 98 GLN A CA 1
ATOM 792 C C . GLN A 1 98 ? -30.439 25.508 23.076 1.00 9.82 98 GLN A C 1
ATOM 793 O O . GLN A 1 98 ? -30.387 26.587 23.676 1.00 10.22 98 GLN A O 1
ATOM 799 N N . VAL A 1 99 ? -29.394 24.701 22.954 1.00 9.68 99 VAL A N 1
ATOM 800 C CA . VAL A 1 99 ? -28.070 25.076 23.424 1.00 10.39 99 VAL A CA 1
ATOM 801 C C . VAL A 1 99 ? -27.289 25.705 22.281 1.00 10.44 99 VAL A C 1
ATOM 802 O O . VAL A 1 99 ? -27.130 25.090 21.213 1.00 11.70 99 VAL A O 1
ATOM 806 N N . GLY A 1 100 ? -26.824 26.928 22.497 1.00 10.75 100 GLY A N 1
ATOM 807 C CA . GLY A 1 100 ? -26.089 27.661 21.473 1.00 11.06 100 GLY A CA 1
ATOM 808 C C . GLY A 1 100 ? -24.629 27.253 21.448 1.00 11.19 100 GLY A C 1
ATOM 809 O O . GLY A 1 100 ? -24.001 27.086 22.487 1.00 11.58 100 GLY A O 1
ATOM 810 N N . ASP A 1 101 ? -24.075 27.104 20.250 1.00 11.12 101 ASP A N 1
ATOM 811 C CA . ASP A 1 101 ? -22.678 26.709 20.115 1.00 11.23 101 ASP A CA 1
ATOM 812 C C . ASP A 1 101 ? -21.767 27.896 20.328 1.00 11.61 101 ASP A C 1
ATOM 813 O O . ASP A 1 101 ? -22.048 29.004 19.874 1.00 13.44 101 ASP A O 1
ATOM 818 N N . VAL A 1 102 ? -20.636 27.639 20.975 1.00 11.21 102 VAL A N 1
ATOM 819 C CA . VAL A 1 102 ? -19.500 28.574 20.918 1.00 11.75 102 VAL A CA 1
ATOM 820 C C . VAL A 1 102 ? -18.278 27.775 20.477 1.00 10.65 102 VAL A C 1
ATOM 821 O O . VAL A 1 102 ? -18.280 26.544 20.489 1.00 10.60 102 VAL A O 1
ATOM 825 N N . ASN A 1 103 ? -17.212 28.480 20.118 1.00 10.90 103 ASN A N 1
ATOM 826 C CA . ASN A 1 103 ? -15.979 27.791 19.771 1.00 11.49 103 ASN A CA 1
ATOM 827 C C . ASN A 1 103 ? -15.246 27.443 21.047 1.00 11.12 103 ASN A C 1
ATOM 828 O O . ASN A 1 103 ? -14.549 28.285 21.618 1.00 12.54 103 ASN A O 1
ATOM 833 N N . ASP A 1 104 ? -15.416 26.214 21.512 1.00 10.98 104 ASP A N 1
ATOM 834 C CA . ASP A 1 104 ? -14.833 25.772 22.780 1.00 11.20 104 ASP A CA 1
ATOM 835 C C . ASP A 1 104 ? -14.014 24.491 22.681 1.00 11.25 104 ASP A C 1
ATOM 836 O O . ASP A 1 104 ? -13.587 23.932 23.691 1.00 12.88 104 ASP A O 1
ATOM 841 N N . ASN A 1 105 ? -13.764 24.055 21.450 1.00 10.75 105 ASN A N 1
ATOM 842 C CA . ASN A 1 105 ? -12.869 22.923 21.198 1.00 10.54 105 ASN A CA 1
ATOM 843 C C . ASN A 1 105 ? -11.716 23.373 20.325 1.00 10.23 105 ASN A C 1
ATOM 844 O O . ASN A 1 105 ? -11.913 24.088 19.359 1.00 10.16 105 ASN A O 1
ATOM 849 N N . ALA A 1 106 ? -10.508 22.960 20.675 1.00 9.92 106 ALA A N 1
ATOM 850 C CA . ALA A 1 106 ? -9.378 23.074 19.760 1.00 9.91 106 ALA A CA 1
ATOM 851 C C . ALA A 1 106 ? -9.359 21.832 18.872 1.00 9.86 106 ALA A C 1
ATOM 852 O O . ALA A 1 106 ? -9.993 20.825 19.193 1.00 10.90 106 ALA A O 1
ATOM 854 N N . PRO A 1 107 ? -8.609 21.868 17.759 1.00 9.75 107 PRO A N 1
ATOM 855 C CA . PRO A 1 107 ? -8.532 20.683 16.892 1.00 10.14 107 PRO A CA 1
ATOM 856 C C . PRO A 1 107 ? -7.865 19.480 17.572 1.00 10.23 107 PRO A C 1
ATOM 857 O O . PRO A 1 107 ? -7.009 19.648 18.438 1.00 11.08 107 PRO A O 1
ATOM 861 N N . THR A 1 108 ? -8.274 18.277 17.179 1.00 10.45 108 THR A N 1
ATOM 862 C CA . THR A 1 108 ? -7.644 17.049 17.650 1.00 11.28 108 THR A CA 1
ATOM 863 C C . THR A 1 108 ? -6.986 16.366 16.465 1.00 10.94 108 THR A C 1
ATOM 864 O O . THR A 1 108 ? -7.648 16.073 15.472 1.00 11.09 108 THR A O 1
ATOM 868 N N . PHE A 1 109 ? -5.682 16.116 16.581 1.00 10.85 109 PHE A N 1
ATOM 869 C CA . PHE A 1 109 ? -4.956 15.340 15.572 1.00 11.72 109 PHE A CA 1
ATOM 870 C C . PHE A 1 109 ? -5.250 13.846 15.734 1.00 12.11 109 PHE A C 1
ATOM 871 O O . PHE A 1 109 ? -5.439 13.337 16.852 1.00 13.57 109 PHE A O 1
ATOM 879 N N . HIS A 1 110 ? -5.273 13.142 14.608 1.00 12.53 110 HIS A N 1
ATOM 880 C CA . HIS A 1 110 ? -5.565 11.710 14.583 1.00 12.76 110 HIS A CA 1
ATOM 881 C C . HIS A 1 110 ? -4.378 10.914 14.058 1.00 13.04 110 HIS A C 1
ATOM 882 O O . HIS A 1 110 ? -3.604 11.407 13.230 1.00 13.21 110 HIS A O 1
ATOM 889 N N . ASN A 1 111 ? -4.242 9.696 14.571 1.00 13.81 111 ASN A N 1
ATOM 890 C CA . ASN A 1 111 ? -3.207 8.749 14.141 1.00 14.33 111 ASN A CA 1
ATOM 891 C C . ASN A 1 111 ? -1.790 9.157 14.526 1.00 14.42 111 ASN A C 1
ATOM 892 O O . ASN A 1 111 ? -0.842 8.805 13.846 1.00 15.23 111 ASN A O 1
ATOM 897 N N . GLN A 1 112 ? -1.652 9.911 15.610 1.00 14.24 112 GLN A N 1
ATOM 898 C CA . GLN A 1 112 ? -0.343 10.144 16.204 1.00 14.82 112 GLN A CA 1
ATOM 899 C C . GLN A 1 112 ? 0.164 8.851 16.884 1.00 14.88 112 GLN A C 1
ATOM 900 O O . GLN A 1 112 ? -0.640 7.988 17.291 1.00 15.63 112 GLN A O 1
ATOM 906 N N . PRO A 1 113 ? 1.490 8.699 17.046 1.00 15.10 113 PRO A N 1
ATOM 907 C CA . PRO A 1 113 ? 2.527 9.667 16.669 1.00 14.69 113 PRO A CA 1
ATOM 908 C C . PRO A 1 113 ? 2.809 9.723 15.162 1.00 13.23 113 PRO A C 1
ATOM 909 O O . PRO A 1 113 ? 2.618 8.733 14.437 1.00 14.44 113 PRO A O 1
ATOM 913 N N . TYR A 1 114 ? 3.259 10.890 14.720 1.00 12.28 114 TYR A N 1
ATOM 914 C CA . TYR A 1 114 ? 3.596 11.123 13.332 1.00 11.47 114 TYR A CA 1
ATOM 915 C C . TYR A 1 114 ? 5.095 11.026 13.094 1.00 10.88 114 TYR A C 1
ATOM 916 O O . TYR A 1 114 ? 5.890 11.770 13.689 1.00 11.26 114 TYR A O 1
ATOM 925 N N . SER A 1 115 ? 5.475 10.112 12.207 1.00 10.95 115 SER A N 1
ATOM 926 C CA A SER A 1 115 ? 6.866 9.994 11.804 0.50 11.75 115 SER A CA 1
ATOM 927 C CA B SER A 1 115 ? 6.866 9.940 11.835 0.50 12.14 115 SER A CA 1
ATOM 928 C C . SER A 1 115 ? 6.972 9.396 10.411 1.00 11.51 115 SER A C 1
ATOM 929 O O . SER A 1 115 ? 6.113 8.631 9.974 1.00 13.03 115 SER A O 1
ATOM 934 N N . VAL A 1 116 ? 8.033 9.758 9.707 1.00 11.08 116 VAL A N 1
ATOM 935 C CA . VAL A 1 116 ? 8.264 9.264 8.359 1.00 10.45 116 VAL A CA 1
ATOM 936 C C . VAL A 1 116 ? 9.765 9.253 8.106 1.00 10.02 116 VAL A C 1
ATOM 937 O O . VAL A 1 116 ? 10.480 10.162 8.562 1.00 10.49 116 VAL A O 1
ATOM 941 N N . ARG A 1 117 ? 10.216 8.213 7.401 1.00 9.62 117 ARG A N 1
ATOM 942 C CA . ARG A 1 117 ? 11.585 8.123 6.932 1.00 9.25 117 ARG A CA 1
ATOM 943 C C . ARG A 1 117 ? 11.643 8.496 5.449 1.00 9.17 117 ARG A C 1
ATOM 944 O O . ARG A 1 117 ? 10.912 7.921 4.638 1.00 9.85 117 ARG A O 1
ATOM 952 N N . ILE A 1 118 ? 12.572 9.366 5.086 1.00 9.20 118 ILE A N 1
ATOM 953 C CA . ILE A 1 118 ? 12.784 9.721 3.676 1.00 9.49 118 ILE A CA 1
ATOM 954 C C . ILE A 1 118 ? 14.277 9.796 3.367 1.00 9.08 118 ILE A C 1
ATOM 955 O O . ILE A 1 118 ? 15.068 10.205 4.214 1.00 9.42 118 ILE A O 1
ATOM 960 N N . PRO A 1 119 ? 14.661 9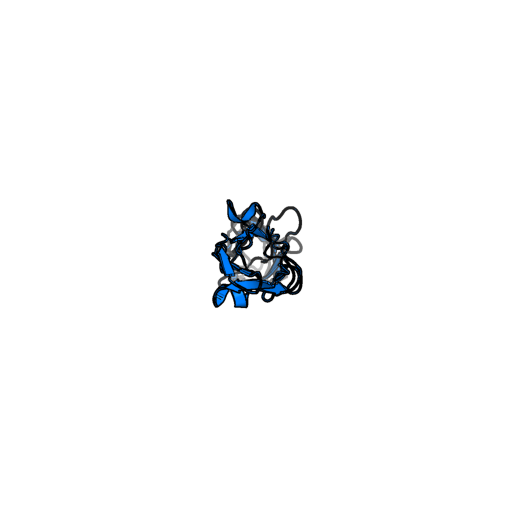.445 2.137 1.00 9.23 119 PRO A N 1
ATOM 961 C CA . PRO A 1 119 ? 16.059 9.584 1.742 1.00 9.04 119 PRO A CA 1
ATOM 962 C C . PRO A 1 119 ? 16.518 11.040 1.658 1.00 9.01 119 PRO A C 1
ATOM 963 O O . PRO A 1 119 ? 15.748 11.927 1.281 1.00 9.22 119 PRO A O 1
ATOM 967 N N . GLU A 1 120 ? 17.799 11.267 1.954 1.00 8.60 120 GLU A N 1
ATOM 968 C CA . GLU A 1 120 ? 18.347 12.622 1.795 1.00 9.56 120 GLU A CA 1
ATOM 969 C C . GLU A 1 120 ? 18.307 13.109 0.346 1.00 9.44 120 GLU A C 1
ATOM 970 O O . GLU A 1 120 ? 18.383 14.324 0.133 1.00 11.02 120 GLU A O 1
ATOM 976 N N . ASN A 1 121 ? 18.185 12.203 -0.634 1.00 10.29 121 ASN A N 1
ATOM 977 C CA . ASN A 1 121 ? 18.059 12.631 -2.031 1.00 11.45 121 ASN A CA 1
ATOM 978 C C . ASN A 1 121 ? 16.610 12.679 -2.538 1.00 11.05 121 ASN A C 1
ATOM 979 O O . ASN A 1 121 ? 16.372 12.702 -3.744 1.00 13.12 121 ASN A O 1
ATOM 984 N N . THR A 1 122 ? 15.642 12.733 -1.623 1.00 10.76 122 THR A N 1
ATOM 985 C CA . THR A 1 122 ? 14.249 12.919 -2.023 1.00 10.78 122 THR A CA 1
ATOM 986 C C . THR A 1 122 ? 14.129 14.235 -2.808 1.00 10.75 122 THR A C 1
ATOM 987 O O . THR A 1 122 ? 14.526 15.290 -2.315 1.00 11.75 122 THR A O 1
ATOM 991 N N . PRO A 1 123 ? 13.587 14.182 -4.028 1.00 11.07 123 PRO A N 1
ATOM 992 C CA . PRO A 1 123 ? 13.498 15.382 -4.842 1.00 11.95 123 PRO A CA 1
ATOM 993 C C . PRO A 1 123 ? 12.594 16.449 -4.246 1.00 11.00 123 PRO A C 1
ATOM 994 O O . PRO A 1 123 ? 11.520 16.150 -3.711 1.00 10.72 123 PRO A O 1
ATOM 998 N N . VAL A 1 124 ? 13.029 17.696 -4.351 1.00 11.51 124 VAL A N 1
ATOM 999 C CA . VAL A 1 124 ? 12.164 18.793 -4.008 1.00 11.32 124 VAL A CA 1
ATOM 1000 C C . VAL A 1 124 ? 10.861 18.670 -4.796 1.00 10.30 124 VAL A C 1
ATOM 1001 O O . VAL A 1 124 ? 10.872 18.342 -5.978 1.00 10.88 124 VAL A O 1
ATOM 1005 N N . GLY A 1 125 ? 9.750 18.896 -4.107 1.00 10.34 125 GLY A N 1
ATOM 1006 C CA . GLY A 1 125 ? 8.423 18.757 -4.673 1.00 10.96 125 GLY A CA 1
ATOM 1007 C C . GLY A 1 125 ? 7.706 17.504 -4.210 1.00 11.13 125 GLY A C 1
ATOM 1008 O O . GLY A 1 125 ? 6.489 17.405 -4.353 1.00 13.13 125 GLY A O 1
ATOM 1009 N N . THR A 1 126 ? 8.442 16.550 -3.647 1.00 10.34 126 THR A N 1
ATOM 1010 C CA . THR A 1 126 ? 7.844 15.270 -3.308 1.00 10.58 126 THR A CA 1
ATOM 1011 C C . THR A 1 126 ? 6.946 15.399 -2.079 1.00 10.21 126 THR A C 1
ATOM 1012 O O . THR A 1 126 ? 7.384 15.903 -1.047 1.00 9.78 126 THR A O 1
ATOM 1016 N N . PRO A 1 127 ? 5.688 14.917 -2.176 1.00 9.91 127 PRO A N 1
ATOM 1017 C CA . PRO A 1 127 ? 4.834 14.832 -0.978 1.00 10.82 127 PRO A CA 1
ATOM 1018 C C . PRO A 1 127 ? 5.259 13.644 -0.126 1.00 9.77 127 PRO A C 1
ATOM 1019 O O . PRO A 1 127 ? 5.527 12.573 -0.669 1.00 11.53 127 PRO A O 1
ATOM 1023 N N . ILE A 1 128 ? 5.303 13.825 1.191 1.00 9.16 128 ILE A N 1
ATOM 1024 C CA . ILE A 1 128 ? 5.876 12.819 2.087 1.00 10.13 128 ILE A CA 1
ATOM 1025 C C . ILE A 1 128 ? 4.997 12.414 3.265 1.00 9.80 128 ILE A C 1
ATOM 1026 O O . ILE A 1 128 ? 5.291 11.419 3.912 1.00 10.86 128 ILE A O 1
ATOM 1031 N N . PHE A 1 129 ? 3.961 13.193 3.576 1.00 10.02 129 PHE A N 1
ATOM 1032 C CA . PHE A 1 129 ? 3.134 12.893 4.742 1.00 10.02 129 PHE A CA 1
ATOM 1033 C C . PHE A 1 129 ? 1.833 13.640 4.624 1.00 9.92 129 PHE A C 1
ATOM 1034 O O . PHE A 1 129 ? 1.773 14.669 3.948 1.00 10.66 129 PHE A O 1
ATOM 1042 N N . ILE A 1 130 ? 0.802 13.158 5.314 1.00 10.13 130 ILE A N 1
ATOM 1043 C CA . ILE A 1 130 ? -0.457 13.877 5.425 1.00 10.78 130 ILE A CA 1
ATOM 1044 C C . ILE A 1 130 ? -0.872 13.862 6.884 1.00 10.43 130 ILE A C 1
ATOM 1045 O O . ILE A 1 130 ? -1.105 12.803 7.454 1.00 11.58 130 ILE A O 1
ATOM 1050 N N . VAL A 1 131 ? -0.953 15.037 7.498 1.00 10.69 131 VAL A N 1
ATOM 1051 C CA . VAL A 1 131 ? -1.472 15.110 8.872 1.00 11.59 131 VAL A CA 1
ATOM 1052 C C . VAL A 1 131 ? -2.976 15.191 8.820 1.00 12.25 131 VAL A C 1
ATOM 1053 O O . VAL A 1 131 ? -3.542 15.518 7.793 1.00 12.87 131 VAL A O 1
ATOM 1057 N N . ASN A 1 132 ? -3.626 14.951 9.952 1.00 12.21 132 ASN A N 1
ATOM 1058 C CA . ASN A 1 132 ? -5.068 14.993 10.001 1.00 13.02 132 ASN A CA 1
ATOM 1059 C C . ASN A 1 132 ? -5.587 15.442 11.359 1.00 11.77 132 ASN A C 1
ATOM 1060 O O . ASN A 1 132 ? -5.262 14.823 12.351 1.00 12.47 132 ASN A O 1
ATOM 1065 N N . ALA A 1 133 ? -6.383 16.508 11.374 1.00 12.03 133 ALA A N 1
ATOM 1066 C CA . ALA A 1 133 ? -7.092 16.922 12.593 1.00 12.29 133 ALA A CA 1
ATOM 1067 C C . ALA A 1 133 ? -8.537 17.219 12.270 1.00 13.15 133 ALA A C 1
ATOM 1068 O O . ALA A 1 133 ? -8.878 17.485 11.125 1.00 15.12 133 ALA A O 1
ATOM 1070 N N . THR A 1 134 ? -9.396 17.149 13.282 1.00 12.01 134 THR A N 1
ATOM 1071 C CA . THR A 1 134 ? -10.795 17.550 13.144 1.00 12.16 134 THR A CA 1
ATOM 1072 C C . THR A 1 134 ? -11.180 18.403 14.348 1.00 11.17 134 THR A C 1
ATOM 1073 O O . THR A 1 134 ? -10.471 18.449 15.355 1.00 11.35 134 THR A O 1
ATOM 1077 N N . ASP A 1 135 ? -12.323 19.056 14.237 1.00 11.35 135 ASP A N 1
ATOM 1078 C CA . ASP A 1 135 ? -12.772 19.989 15.259 1.00 10.79 135 ASP A CA 1
ATOM 1079 C C . ASP A 1 135 ? -14.302 20.005 15.228 1.00 12.33 135 ASP A C 1
ATOM 1080 O O . ASP A 1 135 ? -14.876 20.242 14.173 1.00 13.54 135 ASP A O 1
ATOM 1085 N N . PRO A 1 136 ? -14.973 19.750 16.372 1.00 12.45 136 PRO A N 1
ATOM 1086 C CA . PRO A 1 136 ? -16.427 19.521 16.352 1.00 13.05 136 PRO A CA 1
ATOM 1087 C C . PRO A 1 136 ? -17.272 20.784 16.448 1.00 12.59 136 PRO A C 1
ATOM 1088 O O . PRO A 1 136 ? -18.495 20.692 16.373 1.00 13.58 136 PRO A O 1
ATOM 1092 N N . ASP A 1 137 ? -16.668 21.952 16.659 1.00 11.98 137 ASP A N 1
ATOM 1093 C CA . ASP A 1 137 ? -17.450 23.171 16.742 1.00 11.87 137 ASP A CA 1
ATOM 1094 C C . ASP A 1 137 ? -18.095 23.481 15.409 1.00 12.17 137 ASP A C 1
ATOM 1095 O O . ASP A 1 137 ? -17.633 23.017 14.374 1.00 13.34 137 ASP A O 1
ATOM 1100 N N . LEU A 1 138 ? -19.162 24.261 15.433 1.00 12.68 138 LEU A N 1
ATOM 1101 C CA . LEU A 1 138 ? -19.893 24.548 14.215 1.00 13.58 138 LEU A CA 1
ATOM 1102 C C . LEU A 1 138 ? -19.240 25.665 13.423 1.00 13.72 138 LEU A C 1
ATOM 1103 O O . LEU A 1 138 ? -18.507 26.505 13.982 1.00 13.66 138 LEU A O 1
ATOM 1108 N N . GLY A 1 139 ? -19.483 25.672 12.119 1.00 14.15 139 GLY A N 1
ATOM 1109 C CA . GLY A 1 139 ? -19.053 26.768 11.255 1.00 13.80 139 GLY A CA 1
ATOM 1110 C C . GLY A 1 139 ? -17.546 26.956 11.242 1.00 12.93 139 GLY A C 1
ATOM 1111 O O . GLY A 1 139 ? -16.783 25.999 11.264 1.00 12.87 139 GLY A O 1
ATOM 1112 N N . ALA A 1 140 ? -17.123 28.215 11.245 1.00 13.25 140 ALA A N 1
ATOM 1113 C CA . ALA A 1 140 ? -15.701 28.544 11.119 1.00 12.50 140 ALA A CA 1
ATOM 1114 C C . ALA A 1 140 ? -14.884 27.972 12.273 1.00 11.91 140 ALA A C 1
ATOM 1115 O O . ALA A 1 140 ? -13.721 27.624 12.092 1.00 11.64 140 ALA A O 1
ATOM 1117 N N . GLY A 1 141 ? -15.507 27.826 13.443 1.00 11.60 141 GLY A N 1
ATOM 1118 C CA . GLY A 1 141 ? -14.836 27.219 14.573 1.00 12.12 141 GLY A CA 1
ATOM 1119 C C . GLY A 1 141 ? -14.523 25.748 14.414 1.00 11.03 141 GLY A C 1
ATOM 1120 O O . GLY A 1 141 ? -13.756 25.208 15.222 1.00 11.02 141 GLY A O 1
ATOM 1121 N N . GLY A 1 142 ? -15.092 25.092 13.390 1.00 11.54 142 GLY A N 1
ATOM 1122 C CA . GLY A 1 142 ? -14.788 23.690 13.100 1.00 12.11 142 GLY A CA 1
ATOM 1123 C C . GLY A 1 142 ? -13.885 23.505 11.896 1.00 11.31 142 GLY A C 1
ATOM 1124 O O . GLY A 1 142 ? -13.557 22.371 11.552 1.00 12.72 142 GLY A O 1
ATOM 1125 N N . SER A 1 143 ? -13.488 24.620 11.281 1.00 11.21 143 SER A N 1
ATOM 1126 C CA A SER A 1 143 ? -12.621 24.603 10.107 0.50 11.36 143 SER A CA 1
ATOM 1127 C CA B SER A 1 143 ? -12.622 24.606 10.104 0.50 11.84 143 SER A CA 1
ATOM 1128 C C . SER A 1 143 ? -11.172 24.772 10.535 1.00 10.83 143 SER A C 1
ATOM 1129 O O . SER A 1 143 ? -10.845 25.709 11.251 1.00 12.39 143 SER A O 1
ATOM 1134 N N . VAL A 1 144 ? -10.316 23.865 10.090 1.00 10.83 144 VAL A N 1
ATOM 1135 C CA . VAL A 1 144 ? -8.933 23.766 10.561 1.00 11.08 144 VAL A CA 1
ATOM 1136 C C . VAL A 1 144 ? -7.951 24.183 9.471 1.00 10.50 144 VAL A C 1
ATOM 1137 O O . VAL A 1 144 ? -8.082 23.763 8.313 1.00 11.40 144 VAL A O 1
ATOM 1141 N N . LEU A 1 145 ? -6.965 24.989 9.858 1.00 9.66 145 LEU A N 1
ATOM 1142 C CA . LEU A 1 145 ? -5.822 25.293 8.992 1.00 9.73 145 LEU A CA 1
ATOM 1143 C C . LEU A 1 145 ? -4.534 24.805 9.640 1.00 9.27 145 LEU A C 1
ATOM 1144 O O . LEU A 1 145 ? -4.332 24.954 10.855 1.00 10.01 145 LEU A O 1
ATOM 1149 N N . TYR A 1 146 ? -3.675 24.237 8.799 1.00 8.86 146 TYR A N 1
ATOM 1150 C CA . TYR A 1 146 ? -2.387 23.694 9.231 1.00 8.85 146 TYR A CA 1
ATOM 1151 C C . TYR A 1 146 ? -1.231 24.588 8.834 1.00 8.92 146 TYR A C 1
ATOM 1152 O O . TYR A 1 146 ? -1.233 25.172 7.754 1.00 9.38 146 TYR A O 1
ATOM 1161 N N . SER A 1 147 ? -0.200 24.603 9.665 1.00 9.10 147 SER A N 1
ATOM 1162 C CA . SER A 1 147 ? 1.058 25.262 9.333 1.00 8.99 147 SER A CA 1
ATOM 1163 C C . SER A 1 147 ? 2.182 24.663 10.166 1.00 9.00 147 SER A C 1
ATOM 1164 O O . SER A 1 147 ? 1.945 24.073 11.207 1.00 10.46 147 SER A O 1
ATOM 1167 N N . PHE A 1 148 ? 3.420 24.813 9.710 1.00 8.40 148 PHE A N 1
ATOM 1168 C CA . PHE A 1 148 ? 4.556 24.525 10.559 1.00 8.17 148 PHE A CA 1
ATOM 1169 C C . PHE A 1 148 ? 4.885 25.761 11.389 1.00 8.29 148 PHE A C 1
ATOM 1170 O O . PHE A 1 148 ? 4.791 26.897 10.923 1.00 9.03 148 PHE A O 1
ATOM 1178 N N . GLN A 1 149 ? 5.297 25.516 12.631 1.00 8.77 149 GLN A N 1
ATOM 1179 C CA . GLN A 1 149 ? 5.588 26.582 13.581 1.00 10.09 149 GLN A CA 1
ATOM 1180 C C . GLN A 1 149 ? 6.999 26.420 14.162 1.00 10.13 149 GLN A C 1
ATOM 1181 O O . GLN A 1 149 ? 7.255 25.456 14.868 1.00 11.11 149 GLN A O 1
ATOM 1187 N N . PRO A 1 150 ? 7.923 27.340 13.846 1.00 10.93 150 PRO A N 1
ATOM 1188 C CA . PRO A 1 150 ? 7.828 28.396 12.852 1.00 10.80 150 PRO A CA 1
ATOM 1189 C C . PRO A 1 150 ? 7.874 27.764 11.455 1.00 10.09 150 PRO A C 1
ATOM 1190 O O . PRO A 1 150 ? 8.051 26.553 11.322 1.00 10.18 150 PRO A O 1
ATOM 1194 N N . PRO A 1 151 ? 7.692 28.580 10.409 1.00 10.59 151 PRO A N 1
ATOM 1195 C CA . PRO A 1 151 ? 7.804 28.047 9.054 1.00 10.54 151 PRO A CA 1
ATOM 1196 C C . PRO A 1 151 ? 9.140 27.332 8.854 1.00 10.39 151 PRO A C 1
ATOM 1197 O O . PRO A 1 151 ? 10.180 27.772 9.368 1.00 11.46 151 PRO A O 1
ATOM 1201 N N . SER A 1 152 ? 9.106 26.212 8.143 1.00 10.20 152 SER A N 1
ATOM 1202 C CA . SER A 1 152 ? 10.307 25.432 7.900 1.00 10.03 152 SER A CA 1
ATOM 1203 C C . SER A 1 152 ? 10.885 25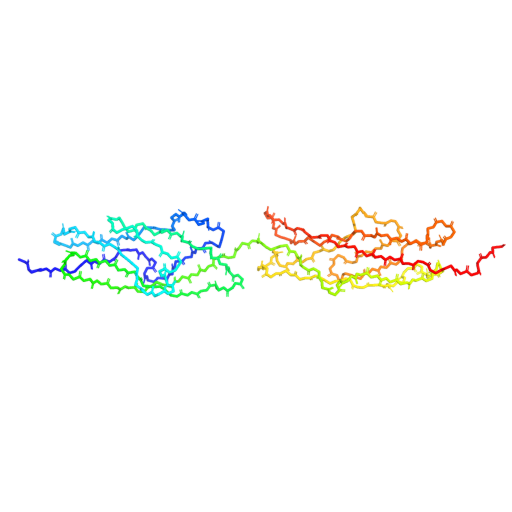.786 6.539 1.00 9.22 152 SER A C 1
ATOM 1204 O O . SER A 1 152 ? 10.133 25.897 5.560 1.00 9.57 152 SER A O 1
ATOM 1207 N N . PRO A 1 153 ? 12.224 25.895 6.438 1.00 9.90 153 PRO A N 1
ATOM 1208 C CA . PRO A 1 153 ? 12.797 26.101 5.109 1.00 9.46 153 PRO A CA 1
ATOM 1209 C C . PRO A 1 153 ? 12.984 24.806 4.331 1.00 8.23 153 PRO A C 1
ATOM 1210 O O . PRO A 1 153 ? 13.466 24.866 3.205 1.00 8.37 153 PRO A O 1
ATOM 1214 N N . PHE A 1 154 ? 12.630 23.666 4.928 1.00 7.61 154 PHE A N 1
ATOM 1215 C CA . PHE A 1 154 ? 12.775 22.365 4.264 1.00 7.68 154 PHE A CA 1
ATOM 1216 C C . PHE A 1 154 ? 11.476 21.699 3.870 1.00 6.99 154 PHE A C 1
ATOM 1217 O O . PHE A 1 154 ? 11.493 20.870 2.955 1.00 7.67 154 PHE A O 1
ATOM 1225 N N . PHE A 1 155 ? 10.381 22.036 4.543 1.00 7.18 155 PHE A N 1
ATOM 1226 C CA . PHE A 1 155 ? 9.099 21.359 4.332 1.00 7.69 155 PHE A CA 1
ATOM 1227 C C . PHE A 1 155 ? 7.972 22.364 4.312 1.00 7.02 155 PHE A C 1
ATOM 1228 O O . PHE A 1 155 ? 7.943 23.294 5.130 1.00 7.78 155 PHE A O 1
ATOM 1236 N N . ALA A 1 156 ? 7.063 22.184 3.365 1.00 7.02 156 ALA A N 1
ATOM 1237 C CA . ALA A 1 156 ? 5.821 22.935 3.275 1.00 7.26 156 ALA A CA 1
ATOM 1238 C C . ALA A 1 156 ? 4.669 22.060 3.749 1.00 6.45 156 ALA A C 1
ATOM 1239 O O . ALA A 1 156 ? 4.762 20.841 3.710 1.00 7.05 156 ALA A O 1
ATOM 1241 N N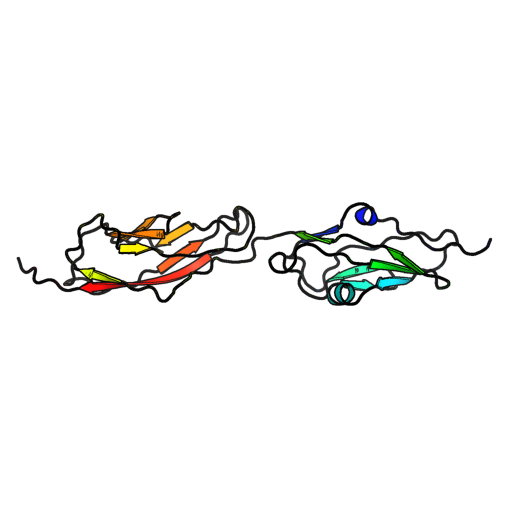 . ILE A 1 157 ? 3.583 22.695 4.180 1.00 7.17 157 ILE A N 1
ATOM 1242 C CA . ILE A 1 157 ? 2.368 21.950 4.476 1.00 7.74 157 ILE A CA 1
ATOM 1243 C C . ILE A 1 157 ? 1.178 22.721 3.950 1.00 7.11 157 ILE A C 1
ATOM 1244 O O . ILE A 1 157 ? 1.028 23.915 4.193 1.00 7.51 157 ILE A O 1
ATOM 1249 N N . ASP A 1 158 ? 0.335 22.004 3.216 1.00 7.69 158 ASP A N 1
ATOM 1250 C CA . ASP A 1 158 ? -0.867 22.622 2.649 1.00 9.06 158 ASP A CA 1
ATOM 1251 C C . ASP A 1 158 ? -1.817 22.969 3.788 1.00 8.99 158 ASP A C 1
ATOM 1252 O O . ASP A 1 158 ? -2.179 22.107 4.584 1.00 9.75 158 ASP A O 1
ATOM 1257 N N . SER A 1 159 ? -2.198 24.234 3.884 1.00 9.14 159 SER A N 1
ATOM 1258 C CA . SER A 1 159 ? -2.945 24.654 5.078 1.00 9.64 159 SER A CA 1
ATOM 1259 C C . SER A 1 159 ? -4.331 24.026 5.160 1.00 10.10 159 SER A C 1
ATOM 1260 O O . SER A 1 159 ? -4.871 23.899 6.241 1.00 10.36 159 SER A O 1
ATOM 1263 N N . ALA A 1 160 ? -4.911 23.648 4.019 1.00 10.83 160 ALA A N 1
ATOM 1264 C CA . ALA A 1 160 ? -6.222 22.982 3.999 1.00 12.09 160 ALA A CA 1
ATOM 1265 C C . ALA A 1 160 ? -6.133 21.453 4.033 1.00 13.06 160 ALA A C 1
ATOM 1266 O O . ALA A 1 160 ? -6.880 20.788 4.760 1.00 14.68 160 ALA A O 1
ATOM 1268 N N . ARG A 1 161 ? -5.206 20.900 3.253 1.00 13.64 161 ARG A N 1
ATOM 1269 C CA . ARG A 1 161 ? -5.154 19.462 3.016 1.00 14.00 161 ARG A CA 1
ATOM 1270 C C . ARG A 1 161 ? -4.207 18.721 3.945 1.00 13.43 161 ARG A C 1
ATOM 1271 O O . ARG A 1 161 ? -4.316 17.513 4.066 1.00 14.83 161 ARG A O 1
ATOM 1279 N N . GLY A 1 162 ? -3.263 19.419 4.577 1.00 11.41 162 GLY A N 1
ATOM 1280 C CA . GLY A 1 162 ? -2.361 18.754 5.496 1.00 11.33 162 GLY A CA 1
ATOM 1281 C C . GLY A 1 162 ? -1.213 17.989 4.866 1.00 9.98 162 GLY A C 1
ATOM 1282 O O . GLY A 1 162 ? -0.517 17.250 5.560 1.00 10.33 162 GLY A O 1
ATOM 1283 N N . ILE A 1 163 ? -1.028 18.155 3.552 1.00 9.54 163 ILE A N 1
ATOM 1284 C CA . ILE A 1 163 ? -0.005 17.435 2.786 1.00 9.70 163 ILE A CA 1
ATOM 1285 C C . ILE A 1 163 ? 1.334 18.147 2.950 1.00 8.27 163 ILE A C 1
ATOM 1286 O O . ILE A 1 163 ? 1.449 19.361 2.701 1.00 8.75 163 ILE A O 1
ATOM 1291 N N . VAL A 1 164 ? 2.325 17.378 3.372 1.00 8.78 164 VAL A N 1
ATOM 1292 C CA . VAL A 1 164 ? 3.688 17.880 3.600 1.00 8.50 164 VAL A CA 1
ATOM 1293 C C . VAL A 1 164 ? 4.554 17.551 2.369 1.00 7.47 164 VAL A C 1
ATOM 1294 O O . VAL A 1 164 ? 4.539 16.423 1.899 1.00 8.58 164 VAL A O 1
ATOM 1298 N N . THR A 1 165 ? 5.286 18.569 1.887 1.00 7.80 165 THR A N 1
ATOM 1299 C CA . THR A 1 165 ? 6.180 18.426 0.747 1.00 8.38 165 THR A CA 1
ATOM 1300 C C . THR A 1 165 ? 7.593 18.873 1.107 1.00 7.45 165 THR A C 1
ATOM 1301 O O . THR A 1 165 ? 7.796 19.776 1.935 1.00 8.92 165 THR A O 1
ATOM 1305 N N . VAL A 1 166 ? 8.575 18.271 0.437 1.00 8.33 166 VAL A N 1
ATOM 1306 C CA . VAL A 1 166 ? 9.984 18.727 0.534 1.00 8.21 166 VAL A CA 1
ATOM 1307 C C . VAL A 1 166 ? 10.180 19.952 -0.344 1.00 7.17 166 VAL A C 1
ATOM 1308 O O . VAL A 1 166 ? 9.797 19.943 -1.518 1.00 8.18 166 VAL A O 1
ATOM 1312 N N . ILE A 1 167 ? 10.778 21.002 0.218 1.00 7.13 167 ILE A N 1
ATOM 1313 C CA . ILE A 1 167 ? 10.952 22.259 -0.513 1.00 7.28 167 ILE A CA 1
ATOM 1314 C C . ILE A 1 167 ? 12.401 22.756 -0.599 1.00 7.08 167 ILE A C 1
ATOM 1315 O O . ILE A 1 167 ? 12.634 23.803 -1.206 1.00 7.48 167 ILE A O 1
ATOM 1320 N N . GLN A 1 168 ? 13.343 22.019 -0.023 1.00 7.20 168 GLN A N 1
ATOM 1321 C CA . GLN A 1 168 ? 14.755 22.347 -0.151 1.00 7.63 168 GLN A CA 1
ATOM 1322 C C . GLN A 1 168 ? 15.491 21.036 -0.137 1.00 7.96 168 GLN A C 1
ATOM 1323 O O . GLN A 1 168 ? 15.077 20.101 0.538 1.00 8.91 168 GLN A O 1
ATOM 1329 N N . GLU A 1 169 ? 16.575 20.940 -0.900 1.00 8.93 169 GLU A N 1
ATOM 1330 C CA . GLU A 1 169 ? 17.384 19.737 -0.876 1.00 9.67 169 GLU A CA 1
ATOM 1331 C C . GLU A 1 169 ? 17.837 19.388 0.540 1.00 9.70 169 GLU A C 1
ATOM 1332 O O . GLU A 1 169 ? 18.322 20.253 1.297 1.00 10.40 169 GLU A O 1
ATOM 1338 N N . LEU A 1 170 ? 17.706 18.103 0.883 1.00 9.32 170 LEU A N 1
ATOM 1339 C CA . LEU A 1 170 ? 18.098 17.601 2.203 1.00 9.41 170 LEU A CA 1
ATOM 1340 C C . LEU A 1 170 ? 19.546 17.141 2.187 1.00 9.57 170 LEU A C 1
ATOM 1341 O O . LEU A 1 170 ? 20.133 16.969 1.126 1.00 10.80 170 LEU A O 1
ATOM 1346 N N . ASP A 1 171 ? 20.133 16.991 3.365 1.00 9.75 171 ASP A N 1
ATOM 1347 C CA . ASP A 1 171 ? 21.519 16.582 3.473 1.00 9.48 171 ASP A CA 1
ATOM 1348 C C . ASP A 1 171 ? 21.735 15.909 4.823 1.00 9.18 171 ASP A C 1
ATOM 1349 O O . ASP A 1 171 ? 21.827 16.604 5.850 1.00 9.47 171 ASP A O 1
ATOM 1354 N N . TYR A 1 172 ? 21.832 14.583 4.816 1.00 8.84 172 TYR A N 1
ATOM 1355 C CA . TYR A 1 172 ? 22.005 13.806 6.021 1.00 9.40 172 TYR A CA 1
ATOM 1356 C C . TYR A 1 172 ? 23.242 14.268 6.792 1.00 10.21 172 TYR A C 1
ATOM 1357 O O . TYR A 1 172 ? 23.261 14.256 8.021 1.00 11.32 172 TYR A O 1
ATOM 1366 N N . GLU A 1 173 ? 24.280 14.655 6.057 1.00 10.76 173 GLU A N 1
ATOM 1367 C CA . GLU A 1 173 ? 25.538 15.094 6.649 1.00 12.58 173 GLU A CA 1
ATOM 1368 C C . GLU A 1 173 ? 25.400 16.392 7.466 1.00 13.15 173 GLU A C 1
ATOM 1369 O O . GLU A 1 173 ? 26.294 16.743 8.244 1.00 16.00 173 GLU A O 1
ATOM 1375 N N . VAL A 1 174 ? 24.301 17.103 7.271 1.00 12.43 174 VAL A N 1
ATOM 1376 C CA . VAL A 1 174 ? 23.986 18.291 8.069 1.00 12.46 174 VAL A CA 1
ATOM 1377 C C . VAL A 1 174 ? 22.935 17.955 9.130 1.00 12.26 174 VAL A C 1
ATOM 1378 O O . VAL A 1 174 ? 23.134 18.215 10.310 1.00 12.91 174 VAL A O 1
ATOM 1382 N N . THR A 1 175 ? 21.814 17.387 8.698 1.00 11.26 175 THR A N 1
ATOM 1383 C CA . THR A 1 175 ? 20.708 17.080 9.600 1.00 11.72 175 THR A CA 1
ATOM 1384 C C . THR A 1 175 ? 20.201 15.685 9.329 1.00 10.35 175 THR A C 1
ATOM 1385 O O . THR A 1 175 ? 19.834 15.372 8.197 1.00 10.17 175 THR A O 1
ATOM 1389 N N . GLN A 1 176 ? 20.168 14.853 10.373 1.00 9.87 176 GLN A N 1
ATOM 1390 C CA . GLN A 1 176 ? 19.781 13.446 10.250 1.00 9.75 176 GLN A CA 1
ATOM 1391 C C . GLN A 1 176 ? 18.316 13.219 10.598 1.00 9.81 176 GLN A C 1
ATOM 1392 O O . GLN A 1 176 ? 17.773 12.172 10.279 1.00 9.97 176 GLN A O 1
ATOM 1398 N N . ALA A 1 177 ? 17.688 14.192 11.264 1.00 10.29 177 ALA A N 1
ATOM 1399 C CA . ALA A 1 177 ? 16.284 14.092 11.654 1.00 10.32 177 ALA A CA 1
ATOM 1400 C C . ALA A 1 177 ? 15.765 15.478 11.919 1.00 10.29 177 ALA A C 1
ATOM 1401 O O . ALA A 1 177 ? 16.486 16.336 12.437 1.00 12.06 177 ALA A O 1
ATOM 1403 N N . TYR A 1 178 ? 14.503 15.688 11.547 1.00 9.40 178 TYR A N 1
ATOM 1404 C CA . TYR A 1 178 ? 13.771 16.926 11.864 1.00 9.90 178 TYR A CA 1
ATOM 1405 C C . TYR A 1 178 ? 12.637 16.607 12.819 1.00 10.32 178 TYR A C 1
ATOM 1406 O O . TYR A 1 178 ? 12.009 15.559 12.703 1.00 11.26 178 TYR A O 1
ATOM 1415 N N . GLN A 1 179 ? 12.397 17.505 13.772 1.00 10.47 179 GLN A N 1
ATOM 1416 C CA . GLN A 1 179 ? 11.238 17.395 14.653 1.00 11.16 179 GLN A CA 1
ATOM 1417 C C . GLN A 1 179 ? 10.443 18.668 14.418 1.00 10.55 179 GLN A C 1
ATOM 1418 O O . GLN A 1 179 ? 10.794 19.731 14.933 1.00 13.05 179 GLN A O 1
ATOM 1424 N N . LEU A 1 180 ? 9.386 18.564 13.619 1.00 10.09 180 LEU A N 1
ATOM 1425 C CA A LEU A 1 180 ? 8.627 19.746 13.225 0.50 10.33 180 LEU A CA 1
ATOM 1426 C CA B LEU A 1 180 ? 8.598 19.712 13.174 0.50 10.55 180 LEU A CA 1
ATOM 1427 C C . LEU A 1 180 ? 7.361 19.884 14.034 1.00 10.32 180 LEU A C 1
ATOM 1428 O O . LEU A 1 180 ? 6.645 18.931 14.264 1.00 12.21 180 LEU A O 1
ATOM 1437 N N . THR A 1 181 ? 7.105 21.100 14.481 1.00 10.19 181 THR A N 1
ATOM 1438 C CA . THR A 1 181 ? 5.862 21.399 15.172 1.00 10.33 181 THR A CA 1
ATOM 1439 C C . THR A 1 181 ? 4.796 21.800 14.133 1.00 9.63 181 THR A C 1
ATOM 1440 O O . THR A 1 181 ? 4.963 22.768 13.402 1.00 10.17 181 THR A O 1
ATOM 1444 N N . VAL A 1 182 ? 3.715 21.032 14.086 1.00 9.59 182 VAL A N 1
ATOM 1445 C CA . VAL A 1 182 ? 2.543 21.350 13.292 1.00 10.24 182 VAL A CA 1
ATOM 1446 C C . VAL A 1 182 ? 1.532 22.070 14.177 1.00 9.86 182 VAL A C 1
ATOM 1447 O O . VAL A 1 182 ? 1.206 21.592 15.262 1.00 10.66 182 VAL A O 1
ATOM 1451 N N . ASN A 1 183 ? 1.046 23.210 13.706 1.00 9.35 183 ASN A N 1
ATOM 1452 C CA . ASN A 1 183 ? -0.023 23.945 14.349 1.00 9.17 183 ASN A CA 1
ATOM 1453 C C . ASN A 1 183 ? -1.307 23.717 13.549 1.00 8.50 183 ASN A C 1
ATOM 1454 O O . ASN A 1 183 ? -1.326 23.900 12.327 1.00 9.74 183 ASN A O 1
ATOM 1459 N N . ALA A 1 184 ? -2.362 23.267 14.223 1.00 8.06 184 ALA A N 1
ATOM 1460 C CA . ALA A 1 184 ? -3.723 23.266 13.676 1.00 7.99 184 ALA A CA 1
ATOM 1461 C C . ALA A 1 184 ? -4.503 24.315 14.448 1.00 8.21 184 ALA A C 1
ATOM 1462 O O . ALA A 1 184 ? -4.613 24.242 15.674 1.00 8.91 184 ALA A O 1
ATOM 1464 N N . THR A 1 185 ? -5.043 25.286 13.735 1.00 8.35 185 THR A N 1
ATOM 1465 C CA . THR A 1 185 ? -5.821 26.357 14.346 1.00 9.15 185 THR A CA 1
ATOM 1466 C C . THR A 1 185 ? -7.168 26.429 13.637 1.00 8.62 185 THR A C 1
ATOM 1467 O O . THR A 1 185 ? -7.234 26.388 12.398 1.00 9.72 185 THR A O 1
ATOM 1471 N N . ASP A 1 186 ? -8.236 26.543 14.407 1.00 8.64 186 ASP A N 1
ATOM 1472 C CA . ASP A 1 186 ? -9.544 26.727 13.811 1.00 9.33 186 ASP A CA 1
ATOM 1473 C C . ASP A 1 186 ? -9.745 28.172 13.367 1.00 10.48 186 ASP A C 1
ATOM 1474 O O . ASP A 1 186 ? -8.907 29.040 13.606 1.00 11.58 186 ASP A O 1
ATOM 1479 N N . GLN A 1 187 ? -10.852 28.430 12.687 1.00 11.43 187 GLN A N 1
ATOM 1480 C CA A GLN A 1 187 ? -11.034 29.697 11.990 0.50 12.19 187 GLN A CA 1
ATOM 1481 C CA B GLN A 1 187 ? -11.028 29.706 11.993 0.50 12.43 187 GLN A CA 1
ATOM 1482 C C . GLN A 1 187 ? -12.104 30.590 12.611 1.00 12.93 187 GLN A C 1
ATOM 1483 O O . GLN A 1 187 ? -12.610 31.508 11.963 1.00 14.05 187 GLN A O 1
ATOM 1494 N N . ASP A 1 188 ? -12.438 30.342 13.874 1.00 13.70 188 ASP A N 1
ATOM 1495 C CA . ASP A 1 188 ? -13.388 31.217 14.554 1.00 16.22 188 ASP A CA 1
ATOM 1496 C C . ASP A 1 188 ? -12.872 32.656 14.520 1.00 17.73 188 ASP A C 1
ATOM 1497 O O . ASP A 1 188 ? -11.689 32.910 14.757 1.00 17.64 188 ASP A O 1
ATOM 1502 N N . LYS A 1 189 ? -13.750 33.599 14.190 1.00 19.79 189 LYS A N 1
ATOM 1503 C CA . LYS A 1 189 ? -13.305 34.977 13.969 1.00 21.88 189 LYS A CA 1
ATOM 1504 C C . LYS A 1 189 ? -12.961 35.722 15.251 1.00 22.36 189 LYS A C 1
ATOM 1505 O O . LYS A 1 189 ? -12.111 36.617 15.231 1.00 24.12 189 LYS A O 1
ATOM 1509 N N . THR A 1 190 ? -13.607 35.331 16.351 1.00 22.14 190 THR A N 1
ATOM 1510 C CA A THR A 1 190 ? -13.511 36.021 17.645 0.50 22.08 190 THR A CA 1
ATOM 1511 C CA B THR A 1 190 ? -13.437 36.052 17.606 0.50 22.14 190 THR A CA 1
ATOM 1512 C C . THR A 1 190 ? -12.494 35.367 18.591 1.00 21.87 190 THR A C 1
ATOM 1513 O O . THR A 1 190 ? -11.699 36.049 19.253 1.00 22.64 190 THR A O 1
ATOM 1520 N N . ARG A 1 191 ? -12.549 34.035 18.672 1.00 20.42 191 ARG A N 1
ATOM 1521 C CA . ARG A 1 191 ? -11.706 33.290 19.598 1.00 18.56 191 ARG A CA 1
ATOM 1522 C C . ARG A 1 191 ? -11.201 31.967 19.003 1.00 15.89 191 ARG A C 1
ATOM 1523 O O . ARG A 1 191 ? -11.616 30.880 19.424 1.00 15.51 191 ARG A O 1
ATOM 1526 N N . PRO A 1 192 ? -10.276 32.068 18.036 1.00 13.73 192 PRO A N 1
ATOM 1527 C CA . PRO A 1 192 ? -9.711 30.855 17.457 1.00 11.81 192 PRO A CA 1
ATOM 1528 C C . PRO A 1 192 ? -8.904 30.052 18.483 1.00 10.26 192 PRO A C 1
ATOM 1529 O O . PRO A 1 192 ? -8.289 30.642 19.392 1.00 10.83 192 PRO A O 1
ATOM 1533 N N . LEU A 1 193 ? -8.903 28.734 18.313 1.00 8.80 193 LEU A N 1
ATOM 1534 C CA . LEU A 1 193 ? -8.210 27.822 19.201 1.00 8.94 193 LEU A CA 1
ATOM 1535 C C . LEU A 1 193 ? -7.216 26.957 18.437 1.00 7.92 193 LEU A C 1
ATOM 1536 O O . LEU A 1 193 ? -7.493 26.569 17.298 1.00 8.39 193 LEU A O 1
ATOM 1541 N N . SER A 1 194 ? -6.092 26.629 19.079 1.00 8.16 194 SER A N 1
ATOM 1542 C CA . SER A 1 194 ? -4.975 25.924 18.449 1.00 9.11 194 SER A CA 1
ATOM 1543 C C . SER A 1 194 ? -4.554 24.663 19.186 1.00 8.67 194 SER A C 1
ATOM 1544 O O . SER A 1 194 ? -4.693 24.556 20.409 1.00 8.90 194 SER A O 1
ATOM 1547 N N . THR A 1 195 ? -3.986 23.747 18.411 1.00 8.55 195 THR A N 1
ATOM 1548 C CA . THR A 1 195 ? -3.374 22.538 18.931 1.00 9.08 195 THR A CA 1
ATOM 1549 C C . THR A 1 195 ? -2.056 22.328 18.195 1.00 9.66 195 THR A C 1
ATOM 1550 O O . THR A 1 195 ? -1.963 22.576 17.004 1.00 9.54 195 THR A O 1
ATOM 1554 N N . LEU A 1 196 ? -1.053 21.838 18.912 1.00 9.76 196 LEU A N 1
ATOM 1555 C CA . LEU A 1 196 ? 0.243 21.490 18.322 1.00 10.25 196 LEU A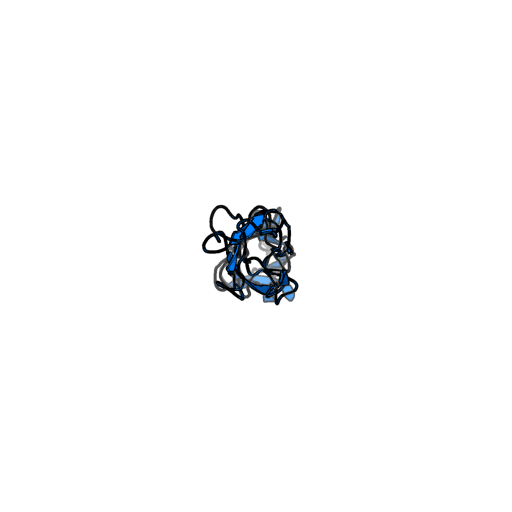 CA 1
ATOM 1556 C C . LEU A 1 196 ? 0.416 19.978 18.253 1.00 10.68 196 LEU A C 1
ATOM 1557 O O . LEU A 1 196 ? -0.083 19.233 19.114 1.00 11.99 196 LEU A O 1
ATOM 1562 N N . ALA A 1 197 ? 1.168 19.523 17.255 1.00 10.90 197 ALA A N 1
ATOM 1563 C CA . ALA A 1 197 ? 1.566 18.111 17.150 1.00 12.15 197 ALA A CA 1
ATOM 1564 C C . ALA A 1 197 ? 2.975 18.040 16.589 1.00 11.96 197 ALA A C 1
ATOM 1565 O O . ALA A 1 197 ? 3.383 18.916 15.842 1.00 15.06 197 ALA A O 1
ATOM 1567 N N . ASN A 1 198 ? 3.717 16.999 16.919 1.00 11.76 198 ASN A N 1
ATOM 1568 C CA . ASN A 1 198 ? 5.043 16.800 16.331 1.00 11.33 198 ASN A CA 1
ATOM 1569 C C . ASN A 1 198 ? 4.982 15.915 15.082 1.00 10.70 198 ASN A C 1
ATOM 1570 O O . ASN A 1 198 ? 4.226 14.944 15.030 1.00 12.20 198 ASN A O 1
ATOM 1575 N N . LEU A 1 199 ? 5.810 16.239 14.096 1.00 10.30 199 LEU A N 1
ATOM 1576 C CA . LEU A 1 199 ? 6.084 15.355 12.971 1.00 9.77 199 LEU A CA 1
ATOM 1577 C C . LEU A 1 199 ? 7.584 15.111 12.929 1.00 9.55 199 LEU A C 1
ATOM 1578 O O . LEU A 1 199 ? 8.365 16.041 12.753 1.00 10.29 199 LEU A O 1
ATOM 1583 N N . ALA A 1 200 ? 7.971 13.858 13.150 1.00 9.48 200 ALA A N 1
ATOM 1584 C CA . ALA A 1 200 ? 9.373 13.460 13.071 1.00 10.45 200 ALA A CA 1
ATOM 1585 C C . ALA A 1 200 ? 9.687 13.021 11.650 1.00 10.02 200 ALA A C 1
ATOM 1586 O O . ALA A 1 200 ? 9.020 12.146 11.094 1.00 11.18 200 ALA A O 1
ATOM 1588 N N . ILE A 1 201 ? 10.720 13.615 11.069 1.00 10.27 201 ILE A N 1
ATOM 1589 C CA . ILE A 1 201 ? 11.171 13.248 9.734 1.00 10.18 201 ILE A CA 1
ATOM 1590 C C . ILE A 1 201 ? 12.587 12.715 9.858 1.00 9.95 201 ILE A C 1
ATOM 1591 O O . ILE A 1 201 ? 13.518 13.458 10.157 1.00 11.19 201 ILE A O 1
ATOM 1596 N N . ILE A 1 202 ? 12.720 11.417 9.631 1.00 9.69 202 ILE A N 1
ATOM 1597 C CA . ILE A 1 202 ? 13.982 10.737 9.780 1.00 10.40 202 ILE A CA 1
ATOM 1598 C C . ILE A 1 202 ? 14.629 10.670 8.400 1.00 9.25 202 ILE A C 1
ATOM 1599 O O . ILE A 1 202 ? 14.003 10.235 7.441 1.00 9.96 202 ILE A O 1
ATOM 1604 N N . ILE A 1 203 ? 15.873 11.140 8.302 1.00 9.07 203 ILE A N 1
ATOM 1605 C CA . ILE A 1 203 ? 16.577 11.197 7.023 1.00 9.27 203 ILE A CA 1
ATOM 1606 C C . ILE A 1 203 ? 17.460 9.957 6.871 1.00 9.37 203 ILE A C 1
ATOM 1607 O O . ILE A 1 203 ? 18.277 9.674 7.742 1.00 10.00 203 ILE A O 1
ATOM 1612 N N . THR A 1 204 ? 17.273 9.231 5.767 1.00 8.66 204 THR A N 1
ATOM 1613 C CA . THR A 1 204 ? 18.147 8.125 5.384 1.00 8.65 204 THR A CA 1
ATOM 1614 C C . THR A 1 204 ? 19.421 8.655 4.729 1.00 8.61 204 THR A C 1
ATOM 1615 O O . THR A 1 204 ? 19.366 9.459 3.788 1.00 9.68 204 THR A O 1
ATOM 1619 N N . ASP A 1 205 ? 20.561 8.239 5.257 1.00 8.86 205 ASP A N 1
ATOM 1620 C CA . ASP A 1 205 ? 21.852 8.568 4.673 1.00 9.85 205 ASP A CA 1
ATOM 1621 C C . ASP A 1 205 ? 21.992 7.816 3.358 1.00 9.45 205 ASP A C 1
ATOM 1622 O O . ASP A 1 205 ? 21.888 6.601 3.322 1.00 11.58 205 ASP A O 1
ATOM 1627 N N . MET A 1 206 ? 22.195 8.536 2.273 1.00 9.64 206 MET A N 1
ATOM 1628 C CA . MET A 1 206 ? 22.480 7.936 0.980 1.00 9.70 206 MET A CA 1
ATOM 1629 C C . MET A 1 206 ? 23.973 8.025 0.688 1.00 9.59 206 MET A C 1
ATOM 1630 O O . MET A 1 206 ? 24.673 8.876 1.232 1.00 10.47 206 MET A O 1
ATOM 1635 N N . GLN A 1 207 ? 24.464 7.108 -0.136 1.00 9.80 207 GLN A N 1
ATOM 1636 C CA . GLN A 1 207 ? 25.872 7.089 -0.487 1.00 10.62 207 GLN A CA 1
ATOM 1637 C C . GLN A 1 207 ? 26.079 8.147 -1.559 1.00 11.71 207 GLN A C 1
ATOM 1638 O O . GLN A 1 207 ? 25.970 7.868 -2.744 1.00 13.37 207 GLN A O 1
ATOM 1644 N N . ASP A 1 208 ? 26.331 9.382 -1.126 1.00 12.76 208 ASP A N 1
ATOM 1645 C CA . ASP A 1 208 ? 26.288 10.525 -2.032 1.00 13.84 208 ASP A CA 1
ATOM 1646 C C . ASP A 1 208 ? 27.545 11.366 -1.997 1.00 15.69 208 ASP A C 1
ATOM 1647 O O . ASP A 1 208 ? 27.492 12.586 -2.210 1.00 17.01 208 ASP A O 1
ATOM 1652 N N . MET A 1 209 ? 28.686 10.741 -1.730 1.00 17.97 209 MET A N 1
ATOM 1653 C CA . MET A 1 209 ? 29.938 11.492 -1.742 1.00 21.10 209 MET A CA 1
ATOM 1654 C C . MET A 1 209 ? 30.176 12.039 -3.153 1.00 22.29 209 MET A C 1
ATOM 1655 O O . MET A 1 209 ? 30.008 11.315 -4.132 1.00 23.08 209 MET A O 1
ATOM 1660 N N . ASP A 1 210 ? 30.514 13.326 -3.250 1.00 23.58 210 ASP A N 1
ATOM 1661 C CA . ASP A 1 210 ? 30.872 13.938 -4.530 1.00 24.71 210 ASP A CA 1
ATOM 1662 C C . ASP A 1 210 ? 32.307 13.578 -4.906 1.00 25.29 210 ASP A C 1
ATOM 1663 O O . ASP A 1 210 ? 33.112 13.219 -4.040 1.00 26.27 210 ASP A O 1
#

Secondary structure (DSSP, 8-state):
------EE--GGGTS-EEEETTPPTT-EEEE--EE-TT----EEEEESHHHHHHEEE-TTT-EEEESS---TTT--EEEEEEEEE-SS-EEEEEEEEEEEP------EE-SPSEEEEEETTPPTT-EEEE--EE--SSGGGG-EEEEESS--SSEEE-TTT-EEEE-S---TTT-SEEEEEEEEEE--SSS--EEEEEEEEEEEPP----

Solvent-accessible surface area: 11775 Å² total; per-residue (Å²): 176,124,57,88,83,4,93,26,76,18,134,22,40,121,57,122,23,101,8,42,11,90,26,89,76,52,43,70,31,34,74,1,88,28,105,4,100,44,112,33,101,34,53,18,18,37,47,46,115,70,7,48,68,68,2,19,20,74,74,125,54,0,37,1,89,0,64,88,90,10,56,42,54,114,60,43,119,46,92,3,62,1,15,0,20,2,131,114,22,90,17,53,120,77,2,84,3,88,5,15,45,40,23,76,44,37,4,77,14,66,137,92,130,10,72,31,157,10,54,4,90,15,94,86,50,44,87,25,44,117,2,69,8,76,14,70,7,102,65,51,2,22,54,20,71,14,53,13,82,107,118,19,93,44,2,38,24,60,51,72,172,0,57,0,34,0,80,80,133,5,56,66,109,116,37,86,44,27,113,23,46,0,23,0,34,1,68,36,158,128,74,68,56,62,36,97,7,68,0,15,0,56,4,37,75,67,194,76,190,117

Organism: Mus musculus (NCBI:txid10090)

GO terms:
  GO:0005515 protein binding (F, IPI)
  GO:0032420 stereocilium (C, IDA)
  GO:0032426 stereocilium tip (C, IDA)
  GO:0045202 synapse (C, IDA)
  GO:0060091 kinocilium (C, IDA)
  GO:0001917 photoreceptor inner segment (C, IDA)
  GO:0005813 centrosome (C, IDA)
  GO:0060088 auditory receptor cell stereocilium organization (P, IGI)
  GO:0007155 cell adhesion (P, TAS)
  GO:0007605 sensory perception of sound (P, IGI)
  GO:0042472 inner ear morphogenesis (P, IMP)
  GO:0042491 inner ear auditory receptor cell differentiation (P, IMP)
  GO:0050953 sensory perception of light stimulus (P, IMP)
  GO:0060088 auditory receptor cell stereocilium organization (P, IMP)
  GO:0048839 inner ear development (P, IMP)
  GO:0060122 inner ear receptor cell stereocilium organization (P, IMP)
  GO:0007605 sensory perception of sound (P, IMP)
  GO:0007626 locomotory behavior (P, IMP)
  GO:0090102 cochlea development (P, IMP)
  GO:0005886 plasma membrane (C, TAS)

Foldseek 3Di:
DDFDWKDWDDPQLVPAQEAELPQDAVDWRDATHIDTPVPAQKFKAWDDDVRVCFWGADGRTRTIGGHDGDDCLVPFKDKTWMKMGRVPDMDIGIGIYGYHFDLDWAKDKPDDDAEFEDELADDFPDWTDATDIFGRGDDQSGQKFKAWVVHDCAWGAGGRGRIITGHDRGDCVVPQKDWIKMKIWTGDPPDIHIDIHIHMYGYDYDPDDD

InterPro domains:
  IPR002126 Cadherin-like [PF00028] (42-112)
  IPR002126 Cadherin-like [PF00028] (137-226)
  IPR002126 Cadherin-like [PF00028] (241-336)
  IPR002126 Cadherin-like [PF00028] (465-552)
  IPR002126 Cadherin-like [PF00028] (566-661)
  IPR002126 Cadherin-like [PF00028] (677-768)
  IPR002126 Cadherin-like [PF00028] (785-878)
  IPR002126 Cadherin-like [PF00028] (896-986)
  IPR002126 Cadherin-like [PF00028] (1000-1091)
  IPR002126 Cadherin-like [PF00028] (1107-1199)
  IPR002126 Cadherin-like [PF00028] (1218-1303)
  IPR002126 Cadherin-like [PF00028] (1318-1409)
  IPR002126 Cadherin-like [PF00028] (1426-1518)
  IPR002126 Cadherin-like [PF00028] (1533-1624)
  IPR002126 Cadherin-like [PF00028] (1650-1734)
  IPR002126 Cadherin-like [PF00028] (1752-1842)
  IPR002126 Cadherin-like [PF00028] (1857-1935)
  IPR002126 Cadherin-like [PF00028] (2074-2164)
  IPR002126 Cadherin-like [PF00028] (2180-2266)
  IPR002126 Cadherin-like [PF00028] (2302-2392)

B-factor: mean 15.16, std 8.03, range [4.61, 51.1]

Radius of gyration: 28.65 Å; Cα contacts (8 Å, |Δi|>4): 551; chains: 1; bounding box: 95×31×52 Å

Sequence (210 aa):
QVVNRLPFFTNHFFDTYLLISEDTPVGSSSVVTQLLARDMDNDPLVFGVSGEEASRFFAVEPDDTTGVVWLRQPLDRETKSEFTTVEFSVSDHQGVITRKVVVNIQVGDVNDNAPTFHNQPYSSVRIPENTPVGTPIFIVNATDPDLGAGGSSVLYSFQPPSPFFAIDSARGIVTVIQELDYEVTQAYQLLTVNATDQQDKTTRPLSTLANLAIIITDMQDMD

Nearest PDB structures (foldseek):
  3mvs-assembly1_A  TM=1.005E+00  e=3.266E-43  Mus musculus
  4aq8-assembly2_B  TM=9.274E-01  e=5.670E-39  Mus musculus
  4aqe-assembly1_A  TM=9.536E-01  e=3.668E-38  Mus musculus
  7n4p-assembly1_A  TM=9.625E-01  e=7.210E-36  Anolis carolinensis
  8e51-assembly1_B  TM=9.490E-01  e=1.754E-33  Pangasianodon hypophthalmus